Protein AF-A0AAW2JXL6-F1 (afdb_monomer)

Foldseek 3Di:
DPCVVVVDDPVCVQLVVQLVVQLCCVDPALFDFLPPPDSDCVCSVVSSVVSVVDDDDSPLQLVLQVLVLVVQLVPDPCNVPDSGDHNCLVVVLQCCVFLVQFAFDPDDDDDDSSVRQDDPPRGDDDDPVRVCCSVQVVVRGPDCPLPPDDPDDDDLDPPVPDDPSSVVVVVQQDWDWRWHDDDPDIGTHTDHVVVVCVSNPNDDDDNPDDDDDDDDDD

Sequence (218 aa):
MPYLKLCIERSLKEEVYLAAYLACWLCLFVLPGNDVNSIRPSTFKMASLMANGRRVNLAIPVLASIYEGLNTIATSPKPAGTSHSFPIHFVYAWLACYFKTHYSVWQELRGPKMTRFSGEGGAKYYEPREARKRIHKAEFVSWACNMLVKAKPFKFVDDGRAEELDHSYFVAIRSSYLTLRRGGRFIVEPYSPHRFGRQFGYYQDVPGTLNMTHVWLL

Mean predicted aligned error: 9.91 Å

InterPro domains:
  IPR019557 Aminotransferase-like, plant mobile domain [PF10536] (8-210)

Structure (mmCIF, N/CA/C/O backbone):
data_AF-A0AAW2JXL6-F1
#
_entry.id   AF-A0AAW2JXL6-F1
#
loop_
_atom_site.group_PDB
_atom_site.id
_atom_site.type_symbol
_atom_site.label_atom_id
_atom_site.label_alt_id
_atom_site.label_comp_id
_atom_site.label_asym_id
_atom_site.label_entity_id
_atom_site.label_seq_id
_atom_site.pdbx_PDB_ins_code
_atom_site.Cartn_x
_atom_site.Cartn_y
_atom_site.Cartn_z
_atom_site.occupancy
_atom_site.B_iso_or_equiv
_atom_site.auth_seq_id
_atom_site.auth_comp_id
_atom_site.auth_asym_id
_atom_site.auth_atom_id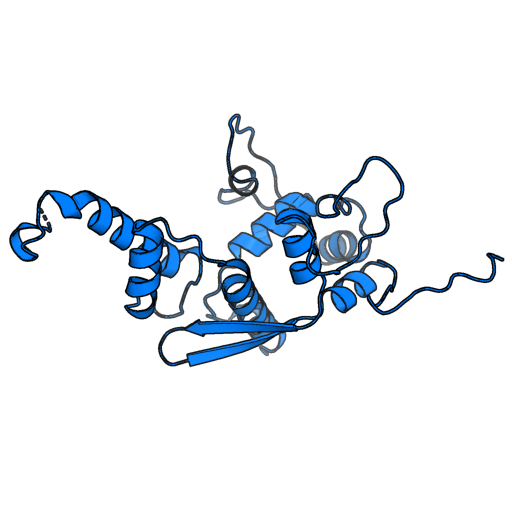
_atom_site.pdbx_PDB_model_num
ATOM 1 N N . MET A 1 1 ? -23.022 22.101 11.797 1.00 48.72 1 MET A N 1
ATOM 2 C CA . MET A 1 1 ? -22.417 21.119 12.726 1.00 48.72 1 MET A CA 1
ATOM 3 C C . MET A 1 1 ? -22.991 19.745 12.455 1.00 48.72 1 MET A C 1
ATOM 5 O O . MET A 1 1 ? -24.204 19.642 12.312 1.00 48.72 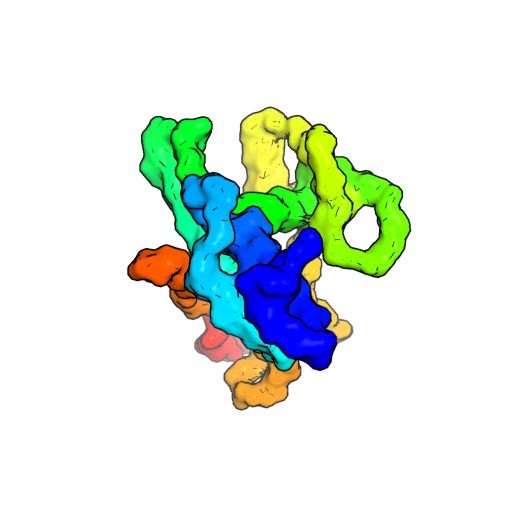1 MET A O 1
ATOM 9 N N . PRO A 1 2 ? -22.170 18.697 12.396 1.00 57.06 2 PRO A N 1
ATOM 10 C CA . PRO A 1 2 ? -22.925 16.839 11.793 1.00 57.06 2 PRO A CA 1
ATOM 11 C C . PRO A 1 2 ? -24.028 16.189 12.652 1.00 57.06 2 PRO A C 1
ATOM 13 O O . PRO A 1 2 ? -24.916 15.519 12.139 1.00 57.06 2 PRO A O 1
ATOM 16 N N . TYR A 1 3 ? -24.004 16.400 13.960 1.00 50.25 3 TYR A N 1
ATOM 17 C CA . TYR A 1 3 ? -24.507 15.428 14.949 1.00 50.25 3 TYR A CA 1
ATOM 18 C C . TYR A 1 3 ? -25.976 15.696 15.289 1.00 50.25 3 TYR A C 1
ATOM 20 O O . TYR A 1 3 ? -26.713 14.768 15.590 1.00 50.25 3 TYR A O 1
ATOM 28 N N . LEU A 1 4 ? -26.435 16.937 15.077 1.00 56.22 4 LEU A N 1
ATOM 29 C CA . LEU A 1 4 ? -27.855 17.309 15.051 1.00 56.22 4 LEU A CA 1
ATOM 30 C C . LEU A 1 4 ? -28.644 16.626 13.917 1.00 56.22 4 LEU A C 1
ATOM 32 O O . LEU A 1 4 ? -29.860 16.538 14.013 1.00 56.22 4 LEU A O 1
ATOM 36 N N . LYS A 1 5 ? -27.977 16.136 12.858 1.00 67.25 5 LYS A N 1
ATOM 37 C CA . LYS A 1 5 ? -28.604 15.331 11.790 1.00 67.25 5 LYS A CA 1
ATOM 38 C C . LYS A 1 5 ? -28.411 13.817 11.958 1.00 67.25 5 LYS A C 1
ATOM 40 O O . LYS A 1 5 ? -28.960 13.060 11.168 1.00 67.25 5 LYS A O 1
ATOM 45 N N . LEU A 1 6 ? -27.615 13.382 12.937 1.00 70.19 6 LEU A N 1
ATOM 46 C CA . LEU A 1 6 ? -27.235 11.975 13.136 1.00 70.19 6 LEU A CA 1
ATOM 47 C C . LEU A 1 6 ? -27.596 11.432 14.530 1.00 70.19 6 LEU A C 1
ATOM 49 O O . LEU A 1 6 ? -27.394 10.250 14.778 1.00 70.19 6 LEU A O 1
ATOM 53 N N . CYS A 1 7 ? -28.095 12.281 15.436 1.00 78.94 7 CYS A N 1
ATOM 54 C CA . CYS A 1 7 ? -28.516 11.944 16.802 1.00 78.94 7 CYS A CA 1
ATOM 55 C C . CYS A 1 7 ? -27.481 11.144 17.625 1.00 78.94 7 CYS A C 1
ATOM 57 O O . CYS A 1 7 ? -27.844 10.353 18.490 1.00 78.94 7 CYS A O 1
ATOM 59 N N . ILE A 1 8 ? -26.187 11.360 17.361 1.00 79.44 8 ILE A N 1
ATOM 60 C CA . ILE A 1 8 ? -25.082 10.641 18.011 1.00 79.44 8 ILE A CA 1
ATOM 61 C C . ILE A 1 8 ? -25.006 11.025 19.495 1.00 79.44 8 ILE A C 1
ATOM 63 O O . ILE A 1 8 ? -24.927 12.210 19.833 1.00 79.44 8 ILE A O 1
ATOM 67 N N . GLU A 1 9 ? -24.981 10.019 20.370 1.00 85.00 9 GLU A N 1
ATOM 68 C CA . GLU A 1 9 ? -24.809 10.199 21.811 1.00 85.00 9 GLU A CA 1
ATOM 69 C C . GLU A 1 9 ? -23.464 10.876 22.136 1.00 85.00 9 GLU A C 1
ATOM 71 O O . GLU A 1 9 ? -22.450 10.645 21.474 1.00 85.00 9 GLU A O 1
ATOM 76 N N . ARG A 1 10 ? -23.430 11.730 23.170 1.00 81.50 10 ARG A N 1
ATOM 77 C CA . ARG A 1 10 ? -22.225 12.511 23.514 1.00 81.50 10 ARG A CA 1
ATOM 78 C C . ARG A 1 10 ? -21.015 11.632 23.854 1.00 81.50 10 ARG A C 1
ATOM 80 O O . ARG A 1 10 ? -19.901 12.036 23.540 1.00 81.50 10 ARG A O 1
ATOM 87 N N . SER A 1 11 ? -21.248 10.466 24.452 1.00 86.19 11 SER A N 1
ATOM 88 C CA . SER A 1 11 ? -20.251 9.440 24.796 1.00 86.19 11 SER A CA 1
ATOM 89 C C . SER A 1 11 ? -19.538 8.873 23.559 1.00 86.19 11 SER A C 1
ATOM 91 O O . SER A 1 11 ? -18.313 8.848 23.501 1.00 86.19 11 SER A O 1
ATOM 93 N N . LEU A 1 12 ? -20.300 8.497 22.529 1.00 86.62 12 LEU A N 1
ATOM 94 C CA . LEU A 1 12 ? -19.807 7.874 21.294 1.00 86.62 12 LEU A CA 1
ATOM 95 C C . LEU A 1 12 ? -19.179 8.872 20.310 1.00 86.62 12 LEU A C 1
ATOM 97 O O . LEU A 1 12 ? -18.631 8.476 19.281 1.00 86.62 12 LEU A O 1
ATOM 101 N N . LYS A 1 13 ? -19.269 10.177 20.593 1.00 87.12 13 LYS A N 1
ATOM 102 C CA . LYS A 1 13 ? -18.860 11.246 19.676 1.00 87.12 13 LYS A CA 1
ATOM 103 C C . LYS A 1 13 ? -17.418 11.073 19.190 1.00 87.12 13 LYS A C 1
ATOM 105 O O . LYS A 1 13 ? -17.185 11.141 17.985 1.00 87.12 13 LYS A O 1
ATOM 110 N N . GLU A 1 14 ? -16.466 10.852 20.095 1.00 89.94 14 GLU A N 1
ATOM 111 C CA . GLU A 1 14 ? -15.039 10.741 19.750 1.00 89.94 14 GLU A CA 1
ATOM 112 C C . GLU A 1 14 ? -14.733 9.479 18.934 1.00 89.94 14 GLU A C 1
ATOM 114 O O . GLU A 1 14 ? -14.045 9.567 17.916 1.00 89.94 14 GLU A O 1
ATOM 119 N N . GLU A 1 15 ? -15.322 8.336 19.301 1.00 92.50 15 GLU A N 1
ATOM 120 C CA . GLU A 1 15 ? -15.202 7.088 18.540 1.00 92.50 15 GLU A CA 1
ATOM 121 C C . GLU A 1 15 ? -15.744 7.253 17.113 1.00 92.50 15 GLU A C 1
ATOM 123 O O . GLU A 1 15 ? -15.093 6.842 16.154 1.00 92.50 15 GLU A O 1
ATOM 128 N N . VAL A 1 16 ? -16.894 7.916 16.942 1.00 92.81 16 VAL A N 1
ATOM 129 C CA . VAL A 1 16 ? -17.486 8.165 15.618 1.00 92.81 16 VAL A CA 1
ATOM 130 C C . VAL A 1 16 ? -16.624 9.117 14.779 1.00 92.81 16 VAL A C 1
ATOM 132 O O . VAL A 1 16 ? -16.469 8.886 13.578 1.00 92.81 16 VAL A O 1
ATOM 135 N N . TYR A 1 17 ? -16.003 10.143 15.376 1.00 92.06 17 TYR A N 1
ATOM 136 C CA . TYR A 1 17 ? -15.022 10.980 14.668 1.00 92.06 17 TYR A CA 1
ATOM 137 C C . TYR A 1 17 ? -13.778 10.181 14.253 1.00 92.06 17 TYR A C 1
ATOM 139 O O . TYR A 1 17 ? -13.329 10.311 13.111 1.00 92.06 17 TYR A O 1
ATOM 147 N N . LEU A 1 18 ? -13.249 9.328 15.135 1.00 95.69 18 LEU A N 1
ATOM 148 C CA . LEU A 1 18 ? -12.098 8.474 14.843 1.00 95.69 18 LEU A CA 1
ATOM 149 C C . LEU A 1 18 ? -12.426 7.441 13.753 1.00 95.69 18 LEU A C 1
ATOM 151 O O . LEU A 1 18 ? -11.653 7.279 12.812 1.00 95.69 18 LEU A O 1
ATOM 155 N N . ALA A 1 19 ? -13.595 6.803 13.811 1.00 96.62 19 ALA A N 1
ATOM 156 C CA . ALA A 1 19 ? -14.073 5.876 12.789 1.00 96.62 19 ALA A CA 1
ATOM 157 C C . ALA A 1 19 ? -14.301 6.574 11.436 1.00 96.62 19 ALA A C 1
ATOM 159 O O . ALA A 1 19 ? -13.945 6.020 10.397 1.00 96.62 19 ALA A O 1
ATOM 160 N N . ALA A 1 20 ? -14.827 7.803 11.418 1.00 94.94 20 ALA A N 1
ATOM 161 C CA . ALA A 1 20 ? -14.963 8.589 10.190 1.00 94.94 20 ALA A CA 1
ATOM 162 C C . ALA A 1 20 ? -13.592 8.962 9.594 1.00 94.94 20 ALA A C 1
ATOM 164 O O . ALA A 1 20 ? -13.363 8.769 8.398 1.00 94.94 20 ALA A O 1
ATOM 165 N N . TYR A 1 21 ? -12.649 9.423 10.425 1.00 95.69 21 TYR A N 1
ATOM 166 C CA . TYR A 1 21 ? -11.274 9.709 10.007 1.00 95.69 21 TYR A CA 1
ATOM 167 C C . TYR A 1 21 ? -10.577 8.460 9.445 1.00 95.69 21 TYR A C 1
ATOM 169 O O . TYR A 1 21 ? -10.010 8.502 8.351 1.00 95.69 21 TYR A O 1
ATOM 177 N N . LEU A 1 22 ? -10.674 7.327 10.145 1.00 96.75 22 LEU A N 1
ATOM 178 C CA . LEU A 1 22 ? -10.095 6.053 9.720 1.00 96.75 22 LEU A CA 1
ATOM 179 C C . LEU A 1 22 ? -10.758 5.511 8.448 1.00 96.75 22 LEU A C 1
ATOM 181 O O . LEU A 1 22 ? -10.064 4.948 7.606 1.00 96.75 22 LEU A O 1
ATOM 185 N N . ALA A 1 23 ? -12.062 5.721 8.244 1.00 95.62 23 ALA A N 1
ATOM 186 C CA . ALA A 1 23 ? -12.735 5.370 6.995 1.00 95.62 23 ALA A CA 1
ATOM 187 C C . ALA A 1 23 ? -12.198 6.189 5.811 1.00 95.62 23 ALA A C 1
ATOM 189 O O . ALA A 1 23 ? -11.945 5.620 4.745 1.00 95.62 23 ALA A O 1
ATOM 190 N N . CYS A 1 24 ? -11.958 7.491 5.998 1.00 94.19 24 CYS A N 1
ATOM 191 C CA . CYS A 1 24 ? -11.317 8.344 4.995 1.00 94.19 24 CYS A CA 1
ATOM 192 C C . CYS A 1 24 ? -9.863 7.924 4.729 1.00 94.19 24 CYS A C 1
ATOM 194 O O . CYS A 1 24 ? -9.483 7.739 3.574 1.00 94.19 24 CYS A O 1
ATOM 196 N N . TRP A 1 25 ? -9.068 7.694 5.776 1.00 94.81 25 TRP A N 1
ATOM 197 C CA . TRP A 1 25 ? -7.678 7.238 5.665 1.00 94.81 25 TRP A CA 1
ATOM 198 C C . TRP A 1 25 ? -7.566 5.879 4.953 1.00 94.81 25 TRP A C 1
ATOM 200 O O . TRP A 1 25 ? -6.772 5.730 4.023 1.00 94.81 25 TRP A O 1
ATOM 210 N N . LEU A 1 26 ? -8.423 4.909 5.292 1.00 94.81 26 LEU A N 1
ATOM 211 C CA . LEU A 1 26 ? -8.502 3.624 4.589 1.00 94.81 26 LEU A CA 1
ATOM 212 C C . LEU A 1 26 ? -8.940 3.784 3.123 1.00 94.81 26 LEU A C 1
ATOM 214 O O . LEU A 1 26 ? -8.433 3.064 2.263 1.00 94.81 26 LEU A O 1
ATOM 218 N N . CYS A 1 27 ? -9.864 4.705 2.819 1.00 92.31 27 CYS A N 1
ATOM 219 C CA . CYS A 1 27 ? -10.372 4.905 1.457 1.00 92.31 27 CYS A CA 1
ATOM 220 C C . CYS A 1 27 ? -9.417 5.644 0.522 1.00 92.31 27 CYS A C 1
ATOM 222 O O . CYS A 1 27 ? -9.426 5.331 -0.668 1.00 92.31 27 CYS A O 1
ATOM 224 N N . LEU A 1 28 ? -8.670 6.624 1.038 1.00 90.50 28 LEU A N 1
ATOM 225 C CA . LEU A 1 28 ? -7.891 7.587 0.250 1.00 90.50 28 LEU A CA 1
ATOM 226 C C . LEU A 1 28 ? -6.379 7.336 0.319 1.00 90.50 28 LEU A C 1
ATOM 228 O O . LEU A 1 28 ? -5.677 7.603 -0.651 1.00 90.50 28 LEU A O 1
ATOM 232 N N . PHE A 1 29 ? -5.876 6.824 1.448 1.00 91.06 29 PHE A N 1
ATOM 233 C CA . PHE A 1 29 ? -4.446 6.604 1.674 1.00 91.06 29 PHE A CA 1
ATOM 234 C C . PHE A 1 29 ? -4.090 5.114 1.624 1.00 91.06 29 PHE A C 1
ATOM 236 O O . PHE A 1 29 ? -3.328 4.697 0.764 1.00 91.06 29 PHE A O 1
ATOM 243 N N . VAL A 1 30 ? -4.663 4.281 2.496 1.00 94.06 30 VAL A N 1
ATOM 244 C CA . VAL A 1 30 ? -4.203 2.884 2.640 1.00 94.06 30 VAL A CA 1
ATOM 245 C C . VAL A 1 30 ? -4.592 2.013 1.447 1.00 94.06 30 VAL A C 1
ATOM 247 O O . VAL A 1 30 ? -3.760 1.286 0.915 1.00 94.06 30 VAL A O 1
ATOM 250 N N . LEU A 1 31 ? -5.862 2.065 1.039 1.00 93.31 31 LEU A N 1
ATOM 251 C CA . LEU A 1 31 ? -6.420 1.251 -0.040 1.00 93.31 31 LEU A CA 1
ATOM 252 C C . LEU A 1 31 ? -7.178 2.166 -1.011 1.00 93.31 31 LEU A C 1
ATOM 254 O O . LEU A 1 31 ? -8.410 2.147 -1.020 1.00 93.31 31 LEU A O 1
ATOM 258 N N . PRO A 1 32 ? -6.494 3.014 -1.794 1.00 91.31 32 PRO A N 1
ATOM 259 C CA . PRO A 1 32 ? -7.157 3.902 -2.737 1.00 91.31 32 PRO A CA 1
ATOM 260 C C . PRO A 1 32 ? -7.942 3.111 -3.800 1.00 91.31 32 PRO A C 1
ATOM 262 O O . PRO A 1 32 ? -7.714 1.923 -4.050 1.00 91.31 32 PRO A O 1
ATOM 265 N N . GLY A 1 33 ? -8.956 3.757 -4.369 1.00 86.38 33 GLY A N 1
ATOM 266 C CA . GLY A 1 33 ? -9.845 3.190 -5.384 1.00 86.38 33 GLY A CA 1
ATOM 267 C C . GLY A 1 33 ? -9.974 4.127 -6.577 1.00 86.38 33 GLY A C 1
ATOM 268 O O . GLY A 1 33 ? -9.595 5.295 -6.489 1.00 86.38 33 GLY A O 1
ATOM 269 N N . ASN A 1 34 ? -10.486 3.608 -7.692 1.00 82.38 34 ASN A N 1
ATOM 270 C CA . ASN A 1 34 ? -10.694 4.402 -8.907 1.00 82.38 34 ASN A CA 1
ATOM 271 C C . ASN A 1 34 ? -11.861 5.401 -8.743 1.00 82.38 34 ASN A C 1
ATOM 273 O O . ASN A 1 34 ? -11.935 6.382 -9.475 1.00 82.38 34 ASN A O 1
ATOM 277 N N . ASP A 1 35 ? -12.736 5.177 -7.756 1.00 80.50 35 ASP A N 1
ATOM 278 C CA . ASP A 1 35 ? -13.861 6.044 -7.395 1.00 80.50 35 ASP A CA 1
ATOM 279 C C . ASP A 1 35 ? -13.364 7.318 -6.679 1.00 80.50 35 ASP A C 1
ATOM 281 O O . ASP A 1 35 ? -13.377 7.421 -5.446 1.00 80.50 35 ASP A O 1
ATOM 285 N N . VAL A 1 36 ? -12.870 8.285 -7.456 1.00 68.56 36 VAL A N 1
ATOM 286 C CA . VAL A 1 36 ? -12.337 9.560 -6.947 1.00 68.56 36 VAL A CA 1
ATOM 287 C C . VAL A 1 36 ? -13.380 10.270 -6.069 1.00 68.56 36 VAL A C 1
ATOM 289 O O . VAL A 1 36 ? -14.562 10.322 -6.400 1.00 68.56 36 VAL A O 1
ATOM 292 N N . ASN A 1 37 ? -12.934 10.818 -4.934 1.00 71.12 37 ASN A N 1
ATOM 293 C CA . ASN A 1 37 ? -13.751 11.508 -3.923 1.00 71.12 37 ASN A CA 1
ATOM 294 C C . ASN A 1 37 ? -14.844 10.660 -3.226 1.00 71.12 37 ASN A C 1
ATOM 296 O O . ASN A 1 37 ? -15.622 11.209 -2.445 1.00 71.12 37 ASN A O 1
ATOM 300 N N . SER A 1 38 ? -14.889 9.336 -3.426 1.00 82.94 38 SER A N 1
ATOM 301 C CA . SER A 1 38 ? -15.865 8.448 -2.775 1.00 82.94 38 SER A CA 1
ATOM 302 C C . SER A 1 38 ? -15.299 7.733 -1.540 1.00 82.94 38 SER A C 1
ATOM 304 O O . SER A 1 38 ? -14.308 6.999 -1.616 1.00 82.94 38 SER A O 1
ATOM 306 N N . ILE A 1 39 ? -15.960 7.888 -0.385 1.00 88.88 39 ILE A N 1
ATOM 307 C CA . ILE A 1 39 ? -15.655 7.107 0.824 1.00 88.88 39 ILE A CA 1
ATOM 308 C C . ILE A 1 39 ? -16.487 5.821 0.797 1.00 88.88 39 ILE A C 1
ATOM 310 O O . ILE A 1 39 ? -17.682 5.814 1.085 1.00 88.88 39 ILE A O 1
ATOM 314 N N . ARG A 1 40 ? -15.841 4.717 0.422 1.00 90.25 40 ARG A N 1
ATOM 315 C CA . ARG A 1 40 ? -16.484 3.424 0.158 1.00 90.25 40 ARG A CA 1
ATOM 316 C C . ARG A 1 40 ? -16.990 2.780 1.463 1.00 90.25 40 ARG A C 1
ATOM 318 O O . ARG A 1 40 ? -16.156 2.441 2.307 1.00 90.25 40 ARG A O 1
ATOM 325 N N . PRO A 1 41 ? -18.298 2.475 1.613 1.00 90.62 41 PRO A N 1
ATOM 326 C CA . PRO A 1 41 ? -18.854 1.906 2.849 1.00 90.62 41 PRO A CA 1
ATOM 327 C C . PRO A 1 41 ? -18.203 0.598 3.326 1.00 90.62 41 PRO A C 1
ATOM 329 O O . PRO A 1 41 ? -18.249 0.273 4.510 1.00 90.62 41 PRO A O 1
ATOM 332 N N . SER A 1 42 ? -17.528 -0.139 2.434 1.00 89.12 42 SER A N 1
ATOM 333 C CA . SER A 1 42 ? -16.764 -1.342 2.785 1.00 89.12 42 SER A CA 1
ATOM 334 C C . SER A 1 42 ? -15.629 -1.103 3.792 1.00 89.12 42 SER A C 1
ATOM 336 O O . SER A 1 42 ? -15.172 -2.065 4.403 1.00 89.12 42 SER A O 1
ATOM 338 N N . THR A 1 43 ? -15.148 0.134 3.978 1.00 92.62 43 THR A N 1
ATOM 339 C CA . THR A 1 43 ? -14.139 0.437 5.012 1.00 92.62 43 THR A CA 1
ATOM 340 C C . THR A 1 43 ? -14.751 0.723 6.382 1.00 92.62 43 THR A C 1
ATOM 342 O O . THR A 1 43 ? -14.057 0.541 7.380 1.00 92.62 43 THR A O 1
ATOM 345 N N . PHE A 1 44 ? -16.037 1.094 6.470 1.00 93.62 44 PHE A N 1
ATOM 346 C CA . PHE A 1 44 ? -16.672 1.548 7.716 1.00 93.62 44 PHE A CA 1
ATOM 347 C C . PHE A 1 44 ? -16.572 0.518 8.844 1.00 93.62 44 PHE A C 1
ATOM 349 O O . PHE A 1 44 ? -16.246 0.877 9.974 1.00 93.62 44 PHE A O 1
ATOM 356 N N . LYS A 1 45 ? -16.782 -0.775 8.551 1.00 94.00 45 LYS A N 1
ATOM 357 C CA . LYS A 1 45 ? -16.677 -1.816 9.584 1.00 94.00 45 LYS A CA 1
ATOM 358 C C . LYS A 1 45 ? -15.248 -1.962 10.107 1.00 94.00 45 LYS A C 1
ATOM 360 O O . LYS A 1 45 ? -15.069 -2.088 11.313 1.00 94.00 45 LYS A O 1
ATOM 365 N N . MET A 1 46 ? -14.240 -1.896 9.236 1.00 95.00 46 MET A N 1
ATOM 366 C CA . MET A 1 46 ? -12.834 -1.949 9.654 1.00 95.00 46 MET A CA 1
ATOM 367 C C . MET A 1 46 ? -12.438 -0.694 10.436 1.00 95.00 46 MET A C 1
ATOM 369 O O . MET A 1 46 ? -11.816 -0.810 11.486 1.00 95.00 46 MET A O 1
ATOM 373 N N . ALA A 1 47 ? -12.866 0.485 9.982 1.00 96.62 47 ALA A N 1
ATOM 374 C CA . ALA A 1 47 ? -12.614 1.755 10.653 1.00 96.62 47 ALA A CA 1
ATOM 375 C C . ALA A 1 47 ? -13.241 1.820 12.058 1.00 96.62 47 ALA A C 1
ATOM 377 O O . ALA A 1 47 ? -12.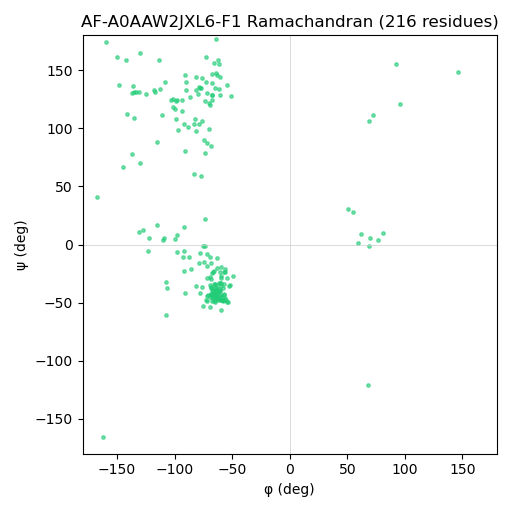579 2.248 12.996 1.00 96.62 47 ALA A O 1
ATOM 378 N N . SER A 1 48 ? -14.474 1.326 12.226 1.00 95.94 48 SER A N 1
ATOM 379 C CA . SER A 1 48 ? -15.131 1.184 13.536 1.00 95.94 48 SER A CA 1
ATOM 380 C C . SER A 1 48 ? -14.392 0.197 14.448 1.00 95.94 48 SER A C 1
ATOM 382 O O . SER A 1 48 ? -14.133 0.520 15.606 1.00 95.94 48 SER A O 1
ATOM 384 N N . LEU A 1 49 ? -13.973 -0.972 13.943 1.00 96.12 49 LEU A N 1
ATOM 385 C CA . LEU A 1 49 ? -13.183 -1.923 14.739 1.00 96.12 49 LEU A CA 1
ATOM 386 C C . LEU A 1 49 ? -11.837 -1.322 15.181 1.00 96.12 49 LEU A C 1
ATOM 388 O O . LEU A 1 49 ? -11.430 -1.524 16.322 1.00 96.12 49 LEU A O 1
ATOM 392 N N . MET A 1 50 ? -11.174 -0.561 14.308 1.00 96.94 50 MET A N 1
ATOM 393 C CA . MET A 1 50 ? -9.932 0.150 14.625 1.00 96.94 50 MET A CA 1
ATOM 394 C C . MET A 1 50 ? -10.135 1.304 15.618 1.00 96.94 50 MET A C 1
ATOM 396 O O . MET A 1 50 ? -9.292 1.493 16.489 1.00 96.94 50 MET A O 1
ATOM 400 N N . ALA A 1 51 ? -11.244 2.047 15.524 1.00 96.44 51 ALA A N 1
ATOM 401 C CA . ALA A 1 51 ? -11.608 3.077 16.502 1.00 96.44 51 ALA A CA 1
ATOM 402 C C . ALA A 1 51 ? -11.867 2.470 17.894 1.00 96.44 51 ALA A C 1
ATOM 404 O O . ALA A 1 51 ? -11.430 3.024 18.895 1.00 96.44 51 ALA A O 1
ATOM 405 N N . ASN A 1 52 ? -12.438 1.260 17.941 1.00 94.88 52 ASN A N 1
ATOM 406 C CA . ASN A 1 52 ? -12.541 0.404 19.134 1.00 94.88 52 ASN A CA 1
ATOM 407 C C . ASN A 1 52 ? -11.198 -0.260 19.535 1.00 94.88 52 ASN A C 1
ATOM 409 O O . ASN A 1 52 ? -11.178 -1.314 20.173 1.00 94.88 52 ASN A O 1
ATOM 413 N N . GLY A 1 53 ? -10.057 0.291 19.112 1.00 94.44 53 GLY A N 1
ATOM 414 C CA . GLY A 1 53 ? -8.721 -0.176 19.488 1.00 94.44 53 GLY A CA 1
ATOM 415 C C . GLY A 1 53 ? -8.293 -1.537 18.922 1.00 94.44 53 GLY A C 1
ATOM 416 O O . GLY A 1 53 ? -7.211 -2.016 19.273 1.00 94.44 53 GLY A O 1
ATOM 417 N N . ARG A 1 54 ? -9.073 -2.190 18.042 1.00 96.06 54 ARG A N 1
ATOM 418 C CA . ARG A 1 54 ? -8.644 -3.472 17.459 1.00 96.06 54 ARG A CA 1
ATOM 419 C C . ARG A 1 54 ? -7.473 -3.265 16.502 1.00 96.06 54 ARG A C 1
ATOM 421 O O . ARG A 1 54 ? -7.606 -2.615 15.465 1.00 96.06 54 ARG A O 1
ATOM 428 N N . ARG A 1 55 ? -6.345 -3.911 16.810 1.00 91.50 55 ARG A N 1
ATOM 429 C CA . ARG A 1 55 ? -5.221 -4.068 15.878 1.00 91.50 55 ARG A CA 1
ATOM 430 C C . ARG A 1 55 ? -5.688 -4.854 14.648 1.00 91.50 55 ARG A C 1
ATOM 432 O O . ARG A 1 55 ? -6.336 -5.890 14.786 1.00 91.50 55 ARG A O 1
ATOM 439 N N . VAL A 1 56 ? -5.344 -4.379 13.452 1.00 90.94 56 VAL A N 1
ATOM 440 C CA . VAL A 1 56 ? -5.649 -5.045 12.175 1.00 90.94 56 VAL A CA 1
ATOM 441 C C . VAL A 1 56 ? -4.421 -5.012 11.266 1.00 90.94 56 VAL A C 1
ATOM 443 O O . VAL A 1 56 ? -3.751 -3.986 11.159 1.00 90.94 56 VAL A O 1
ATOM 446 N N . ASN A 1 57 ? -4.107 -6.131 10.608 1.00 89.25 57 ASN A N 1
ATOM 447 C CA . ASN A 1 57 ? -2.963 -6.199 9.700 1.00 89.25 57 ASN A CA 1
ATOM 448 C C . ASN A 1 57 ? -3.346 -5.651 8.315 1.00 89.25 57 ASN A C 1
ATOM 450 O O . ASN A 1 57 ? -4.023 -6.315 7.532 1.00 89.25 57 ASN A O 1
ATOM 454 N N . LEU A 1 58 ? -2.897 -4.430 8.019 1.00 93.62 58 LEU A N 1
ATOM 455 C CA . LEU A 1 58 ? -3.116 -3.771 6.728 1.00 93.62 58 LEU A CA 1
ATOM 456 C C . LEU A 1 58 ? -2.035 -4.106 5.687 1.00 93.62 58 LEU A C 1
ATOM 458 O O . LEU A 1 58 ? -2.234 -3.815 4.511 1.00 93.62 58 LEU A O 1
ATOM 462 N N . ALA A 1 59 ? -0.922 -4.746 6.066 1.00 91.62 59 ALA A N 1
ATOM 463 C CA . ALA A 1 59 ? 0.186 -5.017 5.148 1.00 91.62 59 ALA A CA 1
ATOM 464 C C . ALA A 1 59 ? -0.226 -5.960 4.005 1.00 91.62 59 ALA A C 1
ATOM 466 O O . ALA A 1 59 ? 0.088 -5.687 2.851 1.00 91.62 59 ALA A O 1
ATOM 467 N N . ILE A 1 60 ? -0.987 -7.019 4.305 1.00 93.19 60 ILE A N 1
ATOM 468 C CA . ILE A 1 60 ? -1.483 -7.980 3.304 1.00 93.19 60 ILE A CA 1
ATOM 469 C C . ILE A 1 60 ? -2.367 -7.294 2.237 1.00 93.19 60 ILE A C 1
ATOM 471 O O . ILE A 1 60 ? -2.023 -7.379 1.056 1.00 93.19 60 ILE A O 1
ATOM 475 N N . PRO A 1 61 ? -3.459 -6.577 2.587 1.00 95.25 61 PRO A N 1
ATOM 476 C CA . PRO A 1 61 ? -4.290 -5.909 1.584 1.00 95.25 61 PRO A CA 1
ATOM 477 C C . PRO A 1 61 ? -3.593 -4.726 0.888 1.00 95.25 61 PRO A C 1
ATOM 479 O O . PRO A 1 61 ? -3.874 -4.475 -0.284 1.00 95.25 61 PRO A O 1
ATOM 482 N N . VAL A 1 62 ? -2.667 -4.019 1.554 1.00 96.00 62 VAL A N 1
ATOM 483 C CA . VAL A 1 62 ? -1.845 -2.970 0.914 1.00 96.00 62 VAL A CA 1
ATOM 484 C C . VAL A 1 62 ? -0.926 -3.575 -0.144 1.00 96.00 62 VAL A C 1
ATOM 486 O O . VAL A 1 62 ? -0.912 -3.100 -1.277 1.00 96.00 62 VAL A O 1
ATOM 489 N N . LEU A 1 63 ? -0.197 -4.645 0.188 1.00 94.94 63 LEU A N 1
ATOM 490 C CA . LEU A 1 63 ? 0.683 -5.332 -0.756 1.00 94.94 63 LEU A CA 1
ATOM 491 C C . LEU A 1 63 ? -0.108 -5.945 -1.919 1.00 94.94 63 LEU A C 1
ATOM 493 O O . LEU A 1 63 ? 0.335 -5.814 -3.055 1.00 94.94 63 LEU A O 1
ATOM 497 N N . ALA A 1 64 ? -1.298 -6.511 -1.674 1.00 96.25 64 ALA A N 1
ATOM 498 C CA . ALA A 1 64 ? -2.202 -6.950 -2.743 1.00 96.25 64 ALA A CA 1
ATOM 499 C C . ALA A 1 64 ? -2.551 -5.795 -3.702 1.00 96.25 64 ALA A C 1
ATOM 501 O O . ALA A 1 64 ? -2.415 -5.941 -4.912 1.00 96.25 64 ALA A O 1
ATOM 502 N N . SER A 1 65 ? -2.928 -4.620 -3.178 1.00 95.62 65 SER A N 1
ATOM 503 C CA . SER A 1 65 ? -3.222 -3.448 -4.018 1.00 95.62 65 SER A CA 1
ATOM 504 C C . SER A 1 65 ? -1.996 -2.936 -4.783 1.00 95.62 65 SER A C 1
ATOM 506 O O . SER A 1 65 ? -2.146 -2.442 -5.897 1.00 95.62 65 SER A O 1
ATOM 508 N N . ILE A 1 66 ? -0.796 -3.025 -4.198 1.00 95.62 66 ILE A N 1
ATOM 509 C CA . ILE A 1 66 ? 0.457 -2.628 -4.856 1.00 95.62 66 ILE A CA 1
ATOM 510 C C . ILE A 1 66 ? 0.804 -3.597 -5.987 1.00 95.62 66 ILE A C 1
ATOM 512 O O . ILE A 1 66 ? 1.146 -3.144 -7.075 1.00 95.62 66 ILE A O 1
ATOM 516 N N . TYR A 1 67 ? 0.691 -4.906 -5.752 1.00 94.62 67 TYR A N 1
ATOM 517 C CA . TYR A 1 67 ? 0.947 -5.930 -6.767 1.00 94.62 67 TYR A CA 1
ATOM 518 C C . TYR A 1 67 ? -0.048 -5.786 -7.926 1.00 94.62 67 TYR A C 1
ATOM 520 O O . TYR A 1 67 ? 0.382 -5.674 -9.070 1.00 94.62 67 TYR A O 1
ATOM 528 N N . GLU A 1 68 ? -1.344 -5.635 -7.634 1.00 94.56 68 GLU A N 1
ATOM 529 C CA . GLU A 1 68 ? -2.388 -5.381 -8.635 1.00 94.56 68 GLU A CA 1
ATOM 530 C C . GLU A 1 68 ? -2.087 -4.135 -9.493 1.00 94.56 68 GLU A C 1
ATOM 532 O O . GLU A 1 68 ? -2.155 -4.180 -10.726 1.00 94.56 68 GLU A O 1
ATOM 537 N N . GLY A 1 69 ? -1.727 -3.016 -8.855 1.00 93.25 69 GLY A N 1
ATOM 538 C CA . GLY A 1 69 ? -1.421 -1.760 -9.543 1.00 93.25 69 GLY A CA 1
ATOM 539 C C . GLY A 1 69 ? -0.166 -1.844 -10.416 1.00 93.25 69 GLY A C 1
ATOM 540 O O . GLY A 1 69 ? -0.188 -1.428 -11.575 1.00 93.25 69 GLY A O 1
ATOM 541 N N . LEU A 1 70 ? 0.913 -2.441 -9.899 1.00 92.38 70 LEU A N 1
ATOM 542 C CA . LEU A 1 70 ? 2.156 -2.645 -10.649 1.00 92.38 70 LEU A CA 1
ATOM 543 C C . LEU A 1 70 ? 1.976 -3.643 -11.801 1.00 92.38 70 LEU A C 1
ATOM 545 O O . LEU A 1 70 ? 2.480 -3.389 -12.894 1.00 92.38 70 LEU A O 1
ATOM 549 N N . ASN A 1 71 ? 1.208 -4.719 -11.606 1.00 92.06 71 ASN A N 1
ATOM 550 C CA . ASN A 1 71 ? 0.849 -5.664 -12.665 1.00 92.06 71 ASN A CA 1
ATOM 551 C C . ASN A 1 71 ? 0.000 -4.984 -13.751 1.00 92.06 71 ASN A C 1
ATOM 553 O O . ASN A 1 71 ? 0.258 -5.180 -14.940 1.00 92.06 71 ASN A O 1
ATOM 557 N N . THR A 1 72 ? -0.952 -4.125 -13.367 1.00 92.00 72 THR A N 1
ATOM 558 C CA . THR A 1 72 ? -1.763 -3.331 -14.312 1.00 92.00 72 THR A CA 1
ATOM 559 C C . THR A 1 72 ? -0.895 -2.395 -15.163 1.00 92.00 72 THR A C 1
ATOM 561 O O . THR A 1 72 ? -1.125 -2.270 -16.364 1.00 92.00 72 THR A O 1
ATOM 564 N N . ILE A 1 73 ? 0.132 -1.766 -14.578 1.00 91.69 73 ILE A N 1
ATOM 565 C CA . ILE A 1 73 ? 1.104 -0.945 -15.322 1.00 91.69 73 ILE A CA 1
ATOM 566 C C . ILE A 1 73 ? 1.961 -1.821 -16.248 1.00 91.69 73 ILE A C 1
ATOM 568 O O . ILE A 1 73 ? 2.111 -1.504 -17.426 1.00 91.69 73 ILE A O 1
ATOM 572 N N . ALA A 1 74 ? 2.513 -2.924 -15.733 1.00 89.81 74 ALA A N 1
ATOM 573 C CA . ALA A 1 74 ? 3.471 -3.772 -16.445 1.00 89.81 74 ALA A CA 1
ATOM 574 C C . ALA A 1 74 ? 2.862 -4.560 -17.618 1.00 89.81 74 ALA A C 1
ATOM 576 O O . ALA A 1 74 ? 3.567 -4.861 -18.579 1.00 89.81 74 ALA A O 1
ATOM 577 N N . THR A 1 75 ? 1.568 -4.885 -17.553 1.00 90.88 75 THR A N 1
ATOM 578 C CA . THR A 1 75 ? 0.828 -5.572 -18.631 1.00 90.88 75 THR A CA 1
ATOM 579 C C . THR A 1 75 ? 0.138 -4.613 -19.608 1.00 90.88 75 THR A C 1
ATOM 581 O O . THR A 1 75 ? -0.414 -5.056 -20.615 1.00 90.88 75 THR A O 1
ATOM 584 N N . SER A 1 76 ? 0.171 -3.301 -19.353 1.00 91.00 76 SER A N 1
ATOM 585 C CA . SER A 1 76 ? -0.470 -2.311 -20.219 1.00 91.00 76 SER A CA 1
ATOM 586 C C . SER A 1 76 ? 0.341 -2.045 -21.495 1.00 91.00 76 SER A C 1
ATOM 588 O O . SER A 1 76 ? 1.534 -1.752 -21.407 1.00 91.00 76 SER A O 1
ATOM 590 N N . PRO A 1 77 ? -0.294 -1.999 -22.685 1.00 87.44 77 PRO A N 1
ATOM 591 C CA . PRO A 1 77 ? 0.363 -1.544 -23.914 1.00 87.44 77 PRO A CA 1
ATOM 592 C C . PRO A 1 77 ? 0.671 -0.034 -23.905 1.00 87.44 77 PRO A C 1
ATOM 594 O O . PRO A 1 77 ? 1.381 0.455 -24.781 1.00 87.44 77 PRO A O 1
ATOM 597 N N . LYS A 1 78 ? 0.136 0.724 -22.934 1.00 88.00 78 LYS A N 1
ATOM 598 C CA . LYS A 1 78 ? 0.433 2.148 -22.707 1.00 88.00 78 LYS A CA 1
ATOM 599 C C . LYS A 1 78 ? 0.621 2.408 -21.201 1.00 88.00 78 LYS A C 1
ATOM 601 O O . LYS A 1 78 ? -0.293 2.941 -20.566 1.00 88.00 78 LYS A O 1
ATOM 606 N N . PRO A 1 79 ? 1.780 2.059 -20.604 1.00 77.25 79 PRO A N 1
ATOM 607 C CA . PRO A 1 79 ? 1.999 2.161 -19.154 1.00 77.25 79 PRO A CA 1
ATOM 608 C C . PRO A 1 79 ? 1.795 3.573 -18.583 1.00 77.25 79 PRO A C 1
ATOM 610 O O . PRO A 1 79 ? 1.263 3.725 -17.492 1.00 77.25 79 PRO A O 1
ATOM 613 N N . ALA A 1 80 ? 2.136 4.619 -19.343 1.00 75.38 80 ALA A N 1
ATOM 614 C CA . ALA A 1 80 ? 1.932 6.014 -18.936 1.00 75.38 80 ALA A CA 1
ATOM 615 C C . ALA A 1 80 ? 0.454 6.476 -18.941 1.00 75.38 80 ALA A C 1
ATOM 617 O O . ALA A 1 80 ? 0.165 7.584 -18.501 1.00 75.38 80 ALA A O 1
ATOM 618 N N . GLY A 1 81 ? -0.476 5.659 -19.452 1.00 73.19 81 GLY A N 1
ATOM 619 C CA . GLY A 1 81 ? -1.907 5.976 -19.550 1.00 73.19 81 GLY A CA 1
ATOM 620 C C . GLY A 1 81 ? -2.811 5.181 -18.601 1.00 73.19 81 GLY A C 1
ATOM 621 O O . GLY A 1 81 ? -4.032 5.276 -18.712 1.00 73.19 81 GLY A O 1
ATOM 622 N N . THR A 1 82 ? -2.264 4.362 -17.697 1.00 77.06 82 THR A N 1
ATOM 623 C CA . THR A 1 82 ? -3.078 3.507 -16.817 1.00 77.06 82 THR A CA 1
ATOM 624 C C . THR A 1 82 ? -3.660 4.288 -15.639 1.00 77.06 82 THR A C 1
ATOM 626 O O . THR A 1 82 ? -2.975 4.523 -14.644 1.00 77.06 82 THR A O 1
ATOM 629 N N . SER A 1 83 ? -4.951 4.617 -15.702 1.00 78.56 83 SER A N 1
ATOM 630 C CA . SER A 1 83 ? -5.701 5.202 -14.578 1.00 78.56 83 SER A CA 1
ATOM 631 C C . SER A 1 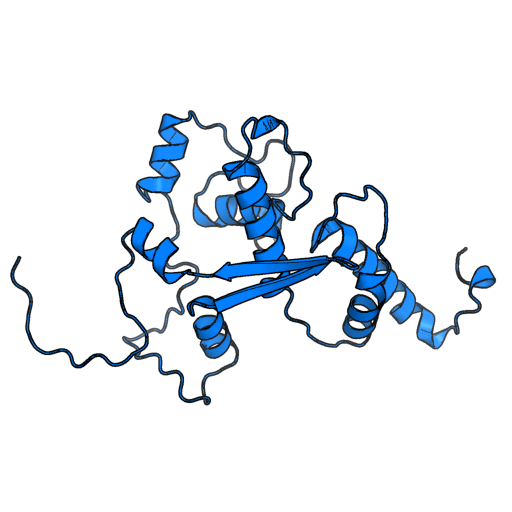83 ? -6.085 4.136 -13.530 1.00 78.56 83 SER A C 1
ATOM 633 O O . SER A 1 83 ? -7.259 3.876 -13.274 1.00 78.56 83 SER A O 1
ATOM 635 N N . HIS A 1 84 ? -5.085 3.454 -12.957 1.00 85.88 84 HIS A N 1
ATOM 636 C CA . HIS A 1 84 ? -5.282 2.515 -11.848 1.00 85.88 84 HIS A CA 1
ATOM 637 C C . HIS A 1 84 ? -4.889 3.169 -10.523 1.00 85.88 84 HIS A C 1
ATOM 639 O O . HIS A 1 84 ? -3.759 3.620 -10.352 1.00 85.88 84 HIS A O 1
ATOM 645 N N . SER A 1 85 ? -5.807 3.163 -9.560 1.00 88.88 85 SER A N 1
ATOM 646 C CA . SER A 1 85 ? -5.604 3.736 -8.232 1.00 88.88 85 SER A CA 1
ATOM 647 C C . SER A 1 85 ? -5.115 2.676 -7.235 1.00 88.88 85 SER A C 1
ATOM 649 O O . SER A 1 85 ? -5.822 1.706 -6.944 1.00 88.88 85 SER A O 1
ATOM 651 N N . PHE A 1 86 ? -3.887 2.844 -6.737 1.00 92.56 86 PHE A N 1
ATOM 652 C CA . PHE A 1 86 ? -3.209 1.968 -5.767 1.00 92.56 86 PHE A CA 1
ATOM 653 C C . PHE A 1 86 ? -2.227 2.786 -4.897 1.00 92.56 86 PHE A C 1
ATOM 655 O O . PHE A 1 86 ? -1.869 3.903 -5.283 1.00 92.56 86 PHE A O 1
ATOM 662 N N . PRO A 1 87 ? -1.781 2.303 -3.717 1.00 93.94 87 PRO A N 1
ATOM 663 C CA . PRO A 1 87 ? -1.055 3.128 -2.746 1.00 93.94 87 PRO A CA 1
ATOM 664 C C . PRO A 1 87 ? 0.451 3.229 -3.070 1.00 93.94 87 PRO A C 1
ATOM 666 O O . PRO A 1 87 ? 1.325 2.843 -2.291 1.00 93.94 87 PRO A O 1
ATOM 669 N N . ILE A 1 88 ? 0.764 3.776 -4.250 1.00 91.00 88 ILE A N 1
ATOM 670 C CA . ILE A 1 88 ? 2.122 3.928 -4.803 1.00 91.00 88 ILE A CA 1
ATOM 671 C C . ILE A 1 88 ? 3.071 4.729 -3.892 1.00 91.00 88 ILE A C 1
ATOM 673 O O . ILE A 1 88 ? 4.282 4.517 -3.924 1.00 91.00 88 ILE A O 1
ATOM 677 N N . HIS A 1 89 ? 2.557 5.593 -3.010 1.00 89.81 89 HIS A N 1
ATOM 678 C CA . HIS A 1 89 ? 3.368 6.336 -2.035 1.00 89.81 89 HIS A CA 1
ATOM 679 C C . HIS A 1 89 ? 4.156 5.426 -1.075 1.00 89.81 89 HIS A C 1
ATOM 681 O O . HIS A 1 89 ? 5.236 5.819 -0.638 1.00 89.81 89 HIS A O 1
ATOM 687 N N . PHE A 1 90 ? 3.697 4.198 -0.788 1.00 91.69 90 PHE A N 1
ATOM 688 C CA . PHE A 1 90 ? 4.508 3.231 -0.037 1.00 91.69 90 PHE A CA 1
ATOM 689 C C . PHE A 1 90 ? 5.708 2.728 -0.853 1.00 91.69 90 PHE A C 1
ATOM 691 O O . PHE A 1 90 ? 6.785 2.533 -0.293 1.00 91.69 90 PHE A O 1
ATOM 698 N N . VAL A 1 91 ? 5.561 2.581 -2.175 1.00 90.81 91 VAL A N 1
ATOM 699 C CA . VAL A 1 91 ? 6.659 2.209 -3.085 1.00 90.81 91 VAL A CA 1
ATOM 700 C C . VAL A 1 91 ? 7.653 3.364 -3.224 1.00 90.81 91 VAL A C 1
ATOM 702 O O . VAL A 1 91 ? 8.856 3.135 -3.112 1.00 90.81 91 VAL A O 1
ATOM 705 N N . TYR A 1 92 ? 7.179 4.609 -3.371 1.00 88.81 92 TYR A N 1
ATOM 706 C CA . TYR A 1 92 ? 8.043 5.799 -3.330 1.00 88.81 92 TYR A CA 1
ATOM 707 C C . TYR A 1 92 ? 8.807 5.892 -2.004 1.00 88.81 92 TYR A C 1
ATOM 709 O O . TYR A 1 92 ? 10.027 6.036 -2.012 1.00 88.81 92 TYR A O 1
ATOM 717 N N . ALA A 1 93 ? 8.127 5.724 -0.865 1.00 88.00 93 ALA A N 1
ATOM 718 C CA . ALA A 1 93 ? 8.760 5.739 0.452 1.00 88.00 93 ALA A CA 1
ATOM 719 C C . ALA A 1 93 ? 9.786 4.605 0.636 1.00 88.00 93 ALA A C 1
ATOM 721 O O . ALA A 1 93 ? 10.839 4.829 1.233 1.00 88.00 93 ALA A O 1
ATOM 722 N N . TRP A 1 94 ? 9.521 3.409 0.104 1.00 87.12 94 TRP A N 1
ATOM 723 C CA . TRP A 1 94 ? 10.458 2.282 0.105 1.00 87.12 94 TRP A CA 1
ATOM 724 C C . TRP A 1 94 ? 11.694 2.580 -0.768 1.00 87.12 94 TRP A C 1
ATOM 726 O O . TRP A 1 94 ? 12.828 2.481 -0.292 1.00 87.12 94 TRP A O 1
ATOM 736 N N . LEU A 1 95 ? 11.501 3.068 -1.998 1.00 87.56 95 LEU A N 1
ATOM 737 C CA . LEU A 1 95 ? 12.592 3.529 -2.869 1.00 87.56 95 LEU A CA 1
ATOM 738 C C . LEU A 1 95 ? 13.415 4.655 -2.220 1.00 87.56 95 LEU A C 1
ATOM 740 O O . LEU A 1 95 ? 14.639 4.703 -2.387 1.00 87.56 95 LEU A O 1
ATOM 744 N N . ALA A 1 96 ? 12.770 5.558 -1.484 1.00 86.88 96 ALA A N 1
ATOM 745 C CA . ALA A 1 96 ? 13.417 6.654 -0.776 1.00 86.88 96 ALA A CA 1
ATOM 746 C C . ALA A 1 96 ? 14.267 6.152 0.403 1.00 86.88 96 ALA A C 1
ATOM 748 O O . ALA A 1 96 ? 15.469 6.428 0.451 1.00 86.88 96 ALA A O 1
ATOM 749 N N . CYS A 1 97 ? 13.664 5.356 1.298 1.00 82.44 97 CYS A N 1
ATOM 750 C CA . CYS A 1 97 ? 14.314 4.778 2.478 1.00 82.44 97 CYS A CA 1
ATOM 751 C C . CYS A 1 97 ? 15.542 3.937 2.122 1.00 82.44 97 CYS A C 1
ATOM 753 O O . CYS A 1 97 ? 16.563 4.028 2.805 1.00 82.44 97 CYS A O 1
ATOM 755 N N . TYR A 1 98 ? 15.438 3.102 1.083 1.00 80.62 98 TYR A N 1
ATOM 756 C CA . TYR A 1 98 ? 16.412 2.036 0.852 1.00 80.62 98 TYR A CA 1
ATOM 757 C C . TYR A 1 98 ? 17.358 2.311 -0.322 1.00 80.62 98 TYR A C 1
ATOM 759 O O . TYR A 1 98 ? 18.547 2.045 -0.182 1.00 80.62 98 TYR A O 1
ATOM 767 N N . PHE A 1 99 ? 16.899 2.924 -1.423 1.00 82.25 99 PHE A N 1
ATOM 768 C CA . PHE A 1 99 ? 17.703 3.154 -2.643 1.00 82.25 99 PHE A CA 1
ATOM 769 C C . PHE A 1 99 ? 18.267 4.591 -2.755 1.00 82.25 99 PHE A C 1
ATOM 771 O O . PHE A 1 99 ? 18.884 4.957 -3.764 1.00 82.25 99 PHE A O 1
ATOM 778 N N . LYS A 1 100 ? 18.068 5.431 -1.724 1.00 83.31 100 LYS A N 1
ATOM 779 C CA . LYS A 1 100 ? 18.541 6.834 -1.638 1.00 83.31 100 LYS A CA 1
ATOM 780 C C . LYS A 1 100 ? 18.098 7.716 -2.824 1.00 83.31 100 LYS A C 1
ATOM 782 O O . LYS A 1 100 ? 18.793 8.671 -3.189 1.00 83.31 100 LYS A O 1
ATOM 787 N N . THR A 1 101 ? 16.958 7.370 -3.428 1.00 87.69 101 THR A N 1
ATOM 788 C CA . THR A 1 101 ? 16.396 7.971 -4.659 1.00 87.69 101 THR A CA 1
ATOM 789 C C . THR A 1 101 ? 15.786 9.355 -4.457 1.00 87.69 101 THR A C 1
ATOM 791 O O . THR A 1 101 ? 15.552 10.066 -5.424 1.00 87.69 101 THR A O 1
ATOM 794 N N . HIS A 1 102 ? 15.532 9.749 -3.213 1.00 89.69 102 HIS A N 1
ATOM 795 C CA . HIS A 1 102 ? 14.938 11.035 -2.861 1.00 89.69 102 HIS A CA 1
ATOM 796 C C . HIS A 1 102 ? 15.950 11.892 -2.093 1.00 89.69 102 HIS A C 1
ATOM 798 O O . HIS A 1 102 ? 16.925 11.374 -1.531 1.00 89.69 102 HIS A O 1
ATOM 804 N N . TYR A 1 103 ? 15.749 13.205 -2.075 1.00 85.44 103 TYR A N 1
ATOM 805 C CA . TYR A 1 103 ? 16.347 14.085 -1.076 1.00 85.44 103 TYR A CA 1
ATOM 806 C C . TYR A 1 103 ? 15.633 13.865 0.264 1.00 85.44 103 TYR A C 1
ATOM 808 O O . TYR A 1 103 ? 14.420 13.678 0.301 1.00 85.44 103 TYR A O 1
ATOM 816 N N . SER A 1 104 ? 16.382 13.847 1.366 1.00 77.00 104 SER A N 1
ATOM 817 C CA . SER A 1 104 ? 15.803 13.778 2.710 1.00 77.00 104 SER A CA 1
ATOM 818 C C . SER A 1 104 ? 15.642 15.183 3.268 1.00 77.00 104 SER A C 1
ATOM 820 O O . SER A 1 104 ? 16.640 15.896 3.395 1.00 77.00 104 SER A O 1
ATOM 822 N N . VAL A 1 105 ? 14.428 15.551 3.668 1.00 73.56 105 VAL A N 1
ATOM 823 C CA . VAL A 1 105 ? 14.207 16.774 4.447 1.00 73.56 105 VAL A CA 1
ATOM 824 C C . VAL A 1 105 ? 14.838 16.592 5.832 1.00 73.56 105 VAL A C 1
ATOM 826 O O . VAL A 1 105 ? 14.729 15.518 6.438 1.00 73.56 105 VAL A O 1
ATOM 829 N N . TRP A 1 106 ? 15.493 17.636 6.347 1.00 63.28 106 TRP A N 1
ATOM 830 C CA . TRP A 1 106 ? 15.850 17.718 7.764 1.00 63.28 106 TRP A CA 1
ATOM 831 C C . TRP A 1 106 ? 14.579 17.963 8.581 1.00 63.28 106 TRP A C 1
ATOM 833 O O . TRP A 1 106 ? 14.181 19.093 8.842 1.00 63.28 106 TRP A O 1
ATOM 843 N N . GLN A 1 107 ? 13.922 16.866 8.943 1.00 61.12 107 GLN A N 1
ATOM 844 C CA . GLN A 1 107 ? 12.956 16.816 10.031 1.00 61.12 107 GLN A CA 1
ATOM 845 C C . GLN A 1 107 ? 13.678 16.245 11.252 1.00 61.12 107 GLN A C 1
ATOM 847 O O . GLN A 1 107 ? 14.214 15.134 11.194 1.00 61.12 107 GLN A O 1
ATOM 852 N N . GLU A 1 108 ? 13.665 16.985 12.357 1.00 65.44 108 GLU A N 1
ATOM 853 C CA . GLU A 1 108 ? 13.720 16.355 13.675 1.00 65.44 108 GLU A CA 1
ATOM 854 C C . GLU A 1 108 ? 12.453 15.501 13.904 1.00 65.44 108 GLU A C 1
ATOM 856 O O . GLU A 1 108 ? 11.509 15.540 13.115 1.00 65.44 108 GLU A O 1
ATOM 861 N N . LEU A 1 109 ? 12.411 14.812 15.050 1.00 54.28 109 LEU A N 1
ATOM 862 C CA . LEU A 1 109 ? 11.251 14.141 15.661 1.00 54.28 109 LEU A CA 1
ATOM 863 C C . LEU A 1 109 ? 11.005 12.655 15.344 1.00 54.28 109 LEU A C 1
ATOM 865 O O . LEU A 1 109 ? 11.417 12.060 14.349 1.00 54.28 109 LEU A O 1
ATOM 869 N N . ARG A 1 110 ? 10.301 12.052 16.308 1.00 60.78 110 ARG A N 1
ATOM 870 C CA . ARG A 1 110 ? 9.845 10.662 16.353 1.00 60.78 110 ARG A CA 1
ATOM 871 C C . ARG A 1 110 ? 8.635 10.505 15.424 1.00 60.78 110 ARG A C 1
ATOM 873 O O . ARG A 1 110 ? 7.545 10.943 15.778 1.00 60.78 110 ARG A O 1
ATOM 880 N N . GLY A 1 111 ? 8.798 9.865 14.267 1.00 71.31 111 GLY A N 1
ATOM 881 C CA . GLY A 1 111 ? 7.698 9.666 13.316 1.00 71.31 111 GLY A CA 1
ATOM 882 C C . GLY A 1 111 ? 7.926 8.529 12.308 1.00 71.31 111 GLY A C 1
ATOM 883 O O . GLY A 1 111 ? 9.004 7.925 12.283 1.00 71.31 111 GLY A O 1
ATOM 884 N N . PRO A 1 112 ? 6.922 8.202 11.471 1.00 76.19 112 PRO A N 1
ATOM 885 C CA . PRO A 1 112 ? 7.048 7.184 10.432 1.00 76.19 112 PRO A CA 1
ATOM 886 C C . PRO A 1 112 ? 8.143 7.555 9.423 1.00 76.19 112 PRO A C 1
ATOM 888 O O . PRO A 1 112 ? 8.109 8.637 8.845 1.00 76.19 112 PRO A O 1
ATOM 891 N N . LYS A 1 113 ? 9.085 6.638 9.146 1.00 79.38 113 LYS A N 1
ATOM 892 C CA . LYS A 1 113 ? 10.281 6.892 8.303 1.00 79.38 113 LYS A CA 1
ATOM 893 C C . LYS A 1 113 ? 9.987 7.569 6.950 1.00 79.38 113 LYS A C 1
ATOM 895 O O . LYS A 1 113 ? 10.851 8.264 6.426 1.00 79.38 113 LYS A O 1
ATOM 900 N N . MET A 1 114 ? 8.786 7.374 6.399 1.00 81.25 114 MET A N 1
ATOM 901 C CA . MET A 1 114 ? 8.342 7.950 5.127 1.00 81.25 114 MET A CA 1
ATOM 902 C C . MET A 1 114 ? 8.153 9.479 5.127 1.00 81.25 114 MET A C 1
ATOM 904 O O . MET A 1 114 ? 8.280 10.079 4.062 1.00 81.25 114 MET A O 1
ATOM 908 N N . THR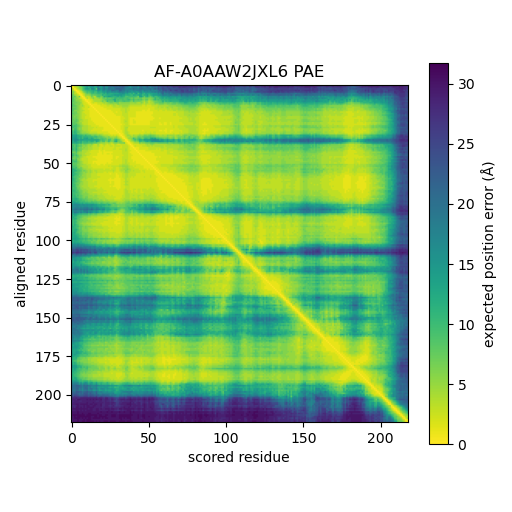 A 1 115 ? 7.902 10.136 6.270 1.00 81.81 115 THR A N 1
ATOM 909 C CA . THR A 1 115 ? 7.672 11.603 6.307 1.00 81.81 115 THR A CA 1
ATOM 910 C C . THR A 1 115 ? 8.914 12.408 5.926 1.00 81.81 115 THR A C 1
ATOM 912 O O . THR A 1 115 ? 8.803 13.511 5.402 1.00 81.81 115 THR A O 1
ATOM 915 N N . ARG A 1 116 ? 10.108 11.824 6.090 1.00 81.44 116 ARG A N 1
ATOM 916 C CA . ARG A 1 116 ? 11.395 12.422 5.694 1.00 81.44 116 ARG A CA 1
ATOM 917 C C . ARG A 1 116 ? 11.538 12.661 4.185 1.00 81.44 116 ARG A C 1
ATOM 919 O O . ARG A 1 116 ? 12.491 13.315 3.765 1.00 81.44 116 ARG A O 1
ATOM 926 N N . PHE A 1 117 ? 10.624 12.101 3.393 1.00 82.25 117 PHE A N 1
ATOM 927 C CA . PHE A 1 117 ? 10.619 12.121 1.932 1.00 82.25 117 PHE A CA 1
ATOM 928 C C . PHE A 1 117 ? 9.285 12.629 1.354 1.00 82.25 117 PHE A C 1
ATOM 930 O O . PHE A 1 117 ? 9.033 12.463 0.163 1.00 82.25 117 PHE A O 1
ATOM 937 N N . SER A 1 118 ? 8.411 13.220 2.180 1.00 74.75 118 SER A N 1
ATOM 938 C CA . SER A 1 118 ? 7.163 13.831 1.712 1.00 74.75 118 SER A CA 1
ATOM 939 C C . SER A 1 118 ? 7.413 15.220 1.125 1.00 74.75 118 SER A C 1
ATOM 941 O O . SER A 1 118 ? 8.000 16.067 1.797 1.00 74.75 118 SER A O 1
ATOM 943 N N . GLY A 1 119 ? 6.900 15.467 -0.078 1.00 71.75 119 GLY A N 1
ATOM 944 C CA . GLY A 1 119 ? 6.951 16.765 -0.750 1.00 71.75 119 GLY A CA 1
ATOM 945 C C . GLY A 1 119 ? 7.070 16.606 -2.264 1.00 71.75 119 GLY A C 1
ATOM 946 O O . GLY A 1 119 ? 7.660 15.641 -2.753 1.00 71.75 119 GLY A O 1
ATOM 947 N N . GLU A 1 120 ? 6.510 17.554 -3.011 1.00 69.88 120 GLU A N 1
ATOM 948 C CA . GLU A 1 120 ? 6.760 17.665 -4.448 1.00 69.88 120 GLU A CA 1
ATOM 949 C C . GLU A 1 120 ? 8.246 17.988 -4.704 1.00 69.88 120 GLU A C 1
ATOM 951 O O . GLU A 1 120 ? 8.911 18.596 -3.867 1.00 69.88 120 GLU A O 1
ATOM 956 N N . GLY A 1 121 ? 8.809 17.501 -5.813 1.00 72.69 121 GLY A N 1
ATOM 957 C CA . GLY A 1 121 ? 10.241 17.653 -6.120 1.00 72.69 121 GLY A CA 1
ATOM 958 C C . GLY A 1 121 ? 11.207 16.856 -5.223 1.00 72.69 121 GLY A C 1
ATOM 959 O O . GLY A 1 121 ? 12.412 16.880 -5.457 1.00 72.69 121 GLY A O 1
ATOM 960 N N . GLY A 1 122 ? 10.719 16.105 -4.225 1.00 82.31 122 GLY A N 1
ATOM 961 C CA . GLY A 1 122 ? 11.571 15.320 -3.320 1.00 82.31 122 GLY A CA 1
ATOM 962 C C . GLY A 1 122 ? 12.323 14.160 -3.992 1.00 82.31 122 GLY A C 1
ATOM 963 O O . GLY A 1 122 ? 13.356 13.720 -3.483 1.00 82.31 122 GLY A O 1
ATOM 964 N N . ALA A 1 123 ? 11.841 13.661 -5.132 1.00 86.56 123 ALA A N 1
ATOM 965 C CA . ALA A 1 123 ? 12.504 12.623 -5.921 1.00 86.56 123 ALA A CA 1
ATOM 966 C C . ALA A 1 123 ? 13.649 13.204 -6.770 1.00 86.56 123 ALA A C 1
ATOM 968 O O . ALA A 1 123 ? 13.486 14.226 -7.433 1.00 86.56 123 ALA A O 1
ATOM 969 N N . LYS A 1 124 ? 14.803 12.530 -6.797 1.00 88.94 124 LYS A N 1
ATOM 970 C CA . LYS A 1 124 ? 15.918 12.895 -7.683 1.00 88.94 124 LYS A CA 1
ATOM 971 C C . LYS A 1 124 ? 15.626 12.440 -9.110 1.00 88.94 124 LYS A C 1
ATOM 973 O O . LYS A 1 124 ? 15.094 11.348 -9.316 1.00 88.94 124 LYS A O 1
ATOM 978 N N . TYR A 1 125 ? 16.039 13.248 -10.081 1.00 88.94 125 TYR A N 1
ATOM 979 C CA . TYR A 1 125 ? 16.095 12.825 -11.476 1.00 88.94 125 TYR A CA 1
ATOM 980 C C . TYR A 1 125 ? 17.178 11.752 -11.674 1.00 88.94 125 TYR A C 1
ATOM 982 O O . TYR A 1 125 ? 18.210 11.775 -11.001 1.00 88.94 125 TYR A O 1
ATOM 990 N N . TYR A 1 126 ? 16.927 10.828 -12.601 1.00 86.62 126 TYR A N 1
ATOM 991 C CA . TYR A 1 126 ? 17.855 9.791 -13.048 1.00 86.62 126 TYR A CA 1
ATOM 992 C C . TYR A 1 126 ? 17.591 9.492 -14.521 1.00 86.62 126 TYR A C 1
ATOM 994 O O . TYR A 1 126 ? 16.434 9.304 -14.910 1.00 86.62 126 TYR A O 1
ATOM 1002 N N . GLU A 1 127 ? 18.636 9.342 -15.330 1.00 92.31 127 GLU A N 1
ATOM 1003 C CA . GLU A 1 127 ? 18.467 8.763 -16.662 1.00 92.31 127 GLU A CA 1
ATOM 1004 C C . GLU A 1 127 ? 18.038 7.283 -16.583 1.00 92.31 127 GLU A C 1
ATOM 1006 O O . GLU A 1 127 ? 18.386 6.577 -15.628 1.00 92.31 127 GLU A O 1
ATOM 1011 N N . PRO A 1 128 ? 17.381 6.726 -17.622 1.00 88.19 128 PRO A N 1
ATOM 1012 C CA . PRO A 1 128 ? 17.008 5.309 -17.659 1.00 88.19 128 PRO A CA 1
ATOM 1013 C C . PRO A 1 128 ? 18.182 4.337 -17.44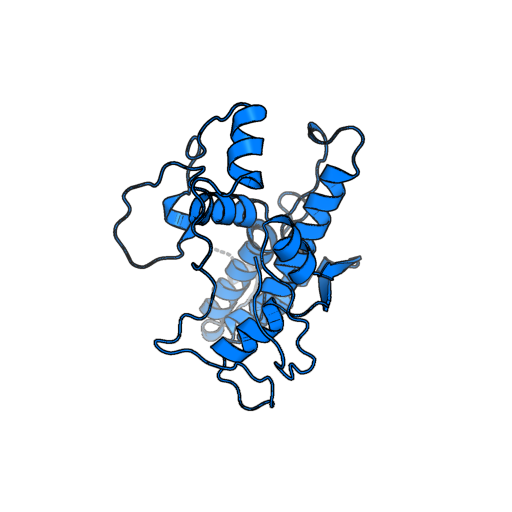2 1.00 88.19 128 PRO A C 1
ATOM 1015 O O . PRO A 1 128 ? 17.984 3.240 -16.917 1.00 88.19 128 PRO A O 1
ATOM 1018 N N . ARG A 1 129 ? 19.410 4.725 -17.820 1.00 88.69 129 ARG A N 1
ATOM 1019 C CA . ARG A 1 129 ? 20.634 3.945 -17.567 1.00 88.69 129 ARG A CA 1
ATOM 1020 C C . ARG A 1 129 ? 21.038 3.975 -16.091 1.00 88.69 129 ARG A C 1
ATOM 1022 O O . ARG A 1 129 ? 21.339 2.925 -15.524 1.00 88.69 129 ARG A O 1
ATOM 1029 N N . GLU A 1 130 ? 20.999 5.145 -15.459 1.00 87.94 130 GLU A N 1
ATOM 1030 C CA . GLU A 1 130 ? 21.328 5.330 -14.042 1.00 87.94 130 GLU A CA 1
ATOM 1031 C C . GLU A 1 130 ? 20.304 4.665 -13.123 1.00 87.94 130 GLU A C 1
ATOM 1033 O O . GLU A 1 130 ? 20.681 3.965 -12.183 1.00 87.94 130 GLU A O 1
ATOM 1038 N N . ALA A 1 131 ? 19.012 4.821 -13.428 1.00 85.75 131 ALA A N 1
ATOM 1039 C CA . ALA A 1 131 ? 17.924 4.176 -12.704 1.00 85.75 131 ALA A CA 1
ATOM 1040 C C . ALA A 1 131 ? 18.086 2.646 -12.728 1.00 85.75 131 ALA A C 1
ATOM 1042 O O . ALA A 1 131 ? 18.098 2.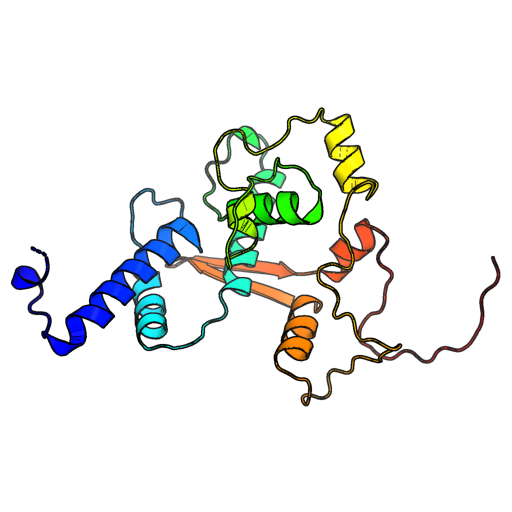006 -11.675 1.00 85.75 131 ALA A O 1
ATOM 1043 N N . ARG A 1 132 ? 18.328 2.057 -13.912 1.00 83.19 132 ARG A N 1
ATOM 1044 C CA . ARG A 1 132 ? 18.639 0.622 -14.044 1.00 83.19 132 ARG A CA 1
ATOM 1045 C C . ARG A 1 132 ? 19.890 0.231 -13.256 1.00 83.19 132 ARG A C 1
ATOM 1047 O O . ARG A 1 132 ? 19.851 -0.771 -12.547 1.00 83.19 132 ARG A O 1
ATOM 1054 N N . LYS A 1 133 ? 20.977 1.011 -13.330 1.00 82.94 133 LYS A N 1
ATOM 1055 C CA . LYS A 1 133 ? 22.210 0.749 -12.567 1.00 82.94 133 LYS A CA 1
ATOM 1056 C C . LYS A 1 133 ? 21.932 0.723 -11.059 1.00 82.94 133 LYS A C 1
ATOM 1058 O O . LYS A 1 133 ? 22.320 -0.230 -10.394 1.00 82.94 133 LYS A O 1
ATOM 1063 N N . ARG A 1 134 ? 21.213 1.719 -10.535 1.00 82.12 134 ARG A N 1
ATOM 1064 C CA . ARG A 1 134 ? 20.917 1.874 -9.102 1.00 82.12 134 ARG A CA 1
ATOM 1065 C C . ARG A 1 134 ? 19.972 0.803 -8.553 1.00 82.12 134 ARG A C 1
ATOM 1067 O O . ARG A 1 134 ? 20.166 0.382 -7.417 1.00 82.12 134 ARG A O 1
ATOM 1074 N N . ILE A 1 135 ? 18.984 0.357 -9.335 1.00 78.81 135 ILE A N 1
ATOM 1075 C CA . ILE A 1 135 ? 18.085 -0.737 -8.937 1.00 78.81 135 ILE A CA 1
ATOM 1076 C C . ILE A 1 135 ? 18.791 -2.097 -9.045 1.00 78.81 135 ILE A C 1
ATOM 1078 O O . ILE A 1 135 ? 18.830 -2.834 -8.066 1.00 78.81 135 ILE A O 1
ATOM 1082 N N . HIS A 1 136 ? 19.379 -2.434 -10.199 1.00 74.25 136 HIS A N 1
ATOM 1083 C CA . HIS A 1 136 ? 19.913 -3.782 -10.441 1.00 74.25 136 HIS A CA 1
ATOM 1084 C C . HIS A 1 136 ? 21.307 -4.029 -9.850 1.00 74.25 136 HIS A C 1
ATOM 1086 O O . HIS A 1 136 ? 21.578 -5.142 -9.412 1.00 74.25 136 HIS A O 1
ATOM 1092 N N . LYS A 1 137 ? 22.207 -3.033 -9.827 1.00 68.94 137 LYS A N 1
ATOM 1093 C CA . LYS A 1 137 ? 23.592 -3.211 -9.340 1.00 68.94 137 LYS A CA 1
ATOM 1094 C C . LYS A 1 137 ? 23.781 -2.901 -7.852 1.00 68.94 137 LYS A C 1
ATOM 1096 O O . LYS A 1 137 ? 24.918 -2.726 -7.432 1.00 68.94 137 LYS A O 1
ATOM 1101 N N . ALA A 1 138 ? 22.706 -2.802 -7.061 1.00 66.62 138 ALA A N 1
ATOM 1102 C CA . ALA A 1 138 ? 22.761 -2.668 -5.595 1.00 66.62 138 ALA A CA 1
ATOM 1103 C C . ALA A 1 138 ? 23.521 -1.440 -5.020 1.00 66.62 138 ALA A C 1
ATOM 1105 O O . ALA A 1 138 ? 23.577 -1.272 -3.804 1.00 66.62 138 ALA A O 1
ATOM 1106 N N . GLU A 1 139 ? 24.056 -0.559 -5.870 1.00 64.06 139 GLU A N 1
ATOM 1107 C CA . GLU A 1 139 ? 25.248 0.272 -5.612 1.00 64.06 139 GLU A CA 1
ATOM 1108 C C . GLU A 1 139 ? 25.154 1.241 -4.418 1.00 64.06 139 GLU A C 1
ATOM 1110 O O . GLU A 1 139 ? 26.167 1.633 -3.847 1.00 64.06 139 GLU A O 1
ATOM 1115 N N . PHE A 1 140 ? 23.941 1.623 -4.014 1.00 66.44 140 PHE A N 1
ATOM 1116 C CA . PHE A 1 140 ? 23.705 2.576 -2.923 1.00 66.44 140 PHE A CA 1
ATOM 1117 C C . PHE A 1 140 ? 22.682 2.093 -1.889 1.00 66.44 140 PHE A C 1
ATOM 1119 O O . PHE A 1 140 ? 22.224 2.896 -1.068 1.00 66.44 140 PHE A O 1
ATOM 1126 N N . VAL A 1 141 ? 22.292 0.817 -1.948 1.00 71.00 141 VAL A N 1
ATOM 1127 C CA . VAL A 1 141 ? 21.082 0.317 -1.292 1.00 71.00 141 VAL A CA 1
ATOM 1128 C C . VAL A 1 141 ? 21.363 -0.170 0.129 1.00 71.00 141 VAL A C 1
ATOM 1130 O O . VAL A 1 141 ? 22.306 -0.919 0.379 1.00 71.00 141 VAL A O 1
ATOM 1133 N N . SER A 1 142 ? 20.529 0.245 1.083 1.00 68.00 142 SER A N 1
ATOM 1134 C CA . SER A 1 142 ? 20.567 -0.290 2.447 1.00 68.00 142 SER A CA 1
ATOM 1135 C C . SER A 1 142 ? 19.810 -1.616 2.488 1.00 68.00 142 SER A C 1
ATOM 1137 O O . SER A 1 142 ? 18.584 -1.620 2.544 1.00 68.00 142 SER A O 1
ATOM 1139 N N . TRP A 1 143 ? 20.534 -2.735 2.410 1.00 59.41 143 TRP A N 1
ATOM 1140 C CA . TRP A 1 143 ? 19.961 -4.074 2.212 1.00 59.41 143 TRP A CA 1
ATOM 1141 C C . TRP A 1 143 ? 19.624 -4.837 3.501 1.00 59.41 143 TRP A C 1
ATOM 1143 O O . TRP A 1 143 ? 18.567 -5.454 3.588 1.00 59.41 143 TRP A O 1
ATOM 1153 N N . ALA A 1 144 ? 20.485 -4.783 4.523 1.00 59.91 144 ALA A N 1
ATOM 1154 C CA . ALA A 1 144 ? 20.265 -5.472 5.806 1.00 59.91 144 ALA A CA 1
ATOM 1155 C C . ALA A 1 144 ? 19.223 -4.784 6.715 1.00 59.91 144 ALA A C 1
ATOM 1157 O O . ALA A 1 144 ? 18.909 -5.268 7.796 1.00 59.91 144 ALA A O 1
ATOM 1158 N N . CYS A 1 145 ? 18.670 -3.659 6.262 1.00 61.09 145 CYS A N 1
ATOM 1159 C CA . CYS A 1 145 ? 17.769 -2.754 6.976 1.00 61.09 145 CYS A CA 1
ATOM 1160 C C . CYS A 1 145 ? 16.479 -3.376 7.546 1.00 61.09 145 CYS A C 1
ATOM 1162 O O . CYS A 1 145 ? 15.888 -2.800 8.460 1.00 61.09 145 CYS A O 1
ATOM 1164 N N . ASN A 1 146 ? 16.044 -4.501 6.972 1.00 63.94 146 ASN A N 1
ATOM 1165 C CA . ASN A 1 146 ? 14.816 -5.221 7.301 1.00 63.94 146 ASN A CA 1
ATOM 1166 C C . ASN A 1 146 ? 15.107 -6.679 7.717 1.00 63.94 146 ASN A C 1
ATOM 1168 O O . ASN A 1 146 ? 14.172 -7.452 7.910 1.00 63.94 146 ASN A O 1
ATOM 1172 N N . MET A 1 147 ? 16.384 -7.069 7.833 1.00 66.62 147 MET A N 1
ATOM 1173 C CA . MET A 1 147 ? 16.764 -8.346 8.438 1.00 66.62 147 MET A CA 1
ATOM 1174 C C . MET A 1 147 ? 16.757 -8.209 9.962 1.00 66.62 147 MET A C 1
ATOM 1176 O O . MET A 1 147 ? 17.139 -7.170 10.504 1.00 66.62 147 MET A O 1
ATOM 1180 N N . LEU A 1 148 ? 16.361 -9.269 10.664 1.00 67.19 148 LEU A N 1
ATOM 1181 C CA . LEU A 1 148 ? 16.431 -9.327 12.122 1.00 67.19 148 LEU A CA 1
ATOM 1182 C C . LEU A 1 148 ? 17.887 -9.516 12.574 1.00 67.19 148 LEU A C 1
ATOM 1184 O O . LEU A 1 148 ? 18.371 -10.638 12.722 1.00 67.19 148 LEU A O 1
ATOM 1188 N N . VAL A 1 149 ? 18.596 -8.405 12.781 1.00 65.50 149 VAL A N 1
ATOM 1189 C CA . VAL A 1 149 ? 19.985 -8.402 13.260 1.00 65.50 149 VAL A CA 1
ATOM 1190 C C . VAL A 1 149 ? 20.033 -8.857 14.724 1.00 65.50 149 VAL A C 1
ATOM 1192 O O . VAL A 1 149 ? 19.789 -8.073 15.640 1.00 65.50 149 VAL A O 1
ATOM 1195 N N . LYS A 1 150 ? 20.368 -10.130 14.953 1.00 68.12 150 LYS A N 1
ATOM 1196 C CA . LYS A 1 150 ? 20.734 -10.670 16.273 1.00 68.12 150 LYS A CA 1
ATOM 1197 C C . LYS A 1 150 ? 22.264 -10.544 16.444 1.00 68.12 150 LYS A C 1
ATOM 1199 O O . LYS A 1 150 ? 23.010 -10.682 15.479 1.00 68.12 150 LYS A O 1
ATOM 1204 N N . ALA A 1 151 ? 22.753 -10.295 17.662 1.00 68.81 151 ALA A N 1
ATOM 1205 C CA . ALA A 1 151 ? 24.171 -9.974 17.927 1.00 68.81 151 ALA A CA 1
ATOM 1206 C C . ALA A 1 151 ? 25.162 -11.159 17.816 1.00 68.81 151 ALA A C 1
ATOM 1208 O O . ALA A 1 151 ? 26.363 -10.990 18.024 1.00 68.81 151 ALA A O 1
ATOM 1209 N N . LYS A 1 152 ? 24.667 -12.365 17.526 1.00 73.81 152 LYS A N 1
ATOM 1210 C CA . LYS A 1 152 ? 25.428 -13.603 17.296 1.00 73.81 152 LYS A CA 1
ATOM 1211 C C . LYS A 1 152 ? 24.739 -14.389 16.169 1.00 73.81 152 LYS A C 1
ATOM 1213 O O . LYS A 1 152 ? 23.542 -14.171 15.964 1.00 73.81 152 LYS A O 1
ATOM 1218 N N . PRO A 1 153 ? 25.433 -15.311 15.471 1.00 71.31 153 PRO A N 1
ATOM 1219 C CA . PRO A 1 153 ? 24.792 -16.228 14.530 1.00 71.31 153 PRO A CA 1
ATOM 1220 C C . PRO A 1 153 ? 23.599 -16.935 15.184 1.00 71.31 153 PRO A C 1
ATOM 1222 O O . PRO A 1 153 ? 23.726 -17.480 16.281 1.00 71.31 153 PRO A O 1
ATOM 1225 N N . PHE A 1 154 ? 22.436 -16.890 14.534 1.00 69.19 154 PHE A N 1
ATOM 1226 C CA . PHE A 1 154 ? 21.171 -17.335 15.112 1.00 69.19 154 PHE A CA 1
ATOM 1227 C C . PHE A 1 154 ? 20.369 -18.153 14.099 1.00 69.19 154 PHE A C 1
ATOM 1229 O O . PHE A 1 154 ? 20.173 -17.721 12.962 1.00 69.19 154 PHE A O 1
ATOM 1236 N N . LYS A 1 155 ? 19.889 -19.329 14.516 1.00 73.81 155 LYS A N 1
ATOM 1237 C CA . LYS A 1 155 ? 19.008 -20.173 13.706 1.00 73.81 155 LYS A CA 1
ATOM 1238 C C . LYS A 1 155 ? 17.557 -19.819 14.017 1.00 73.81 155 LYS A C 1
ATOM 1240 O O . LYS A 1 155 ? 17.024 -20.232 15.041 1.00 73.81 155 LYS A O 1
ATOM 1245 N N . PHE A 1 156 ? 16.922 -19.086 13.113 1.00 71.00 156 PHE A N 1
ATOM 1246 C CA . PHE A 1 156 ? 15.479 -18.873 13.149 1.00 71.00 156 PHE A CA 1
ATOM 1247 C C . PHE A 1 156 ? 14.746 -20.196 12.862 1.00 71.00 156 PHE A C 1
ATOM 1249 O O . PHE A 1 156 ? 15.043 -20.871 11.875 1.00 71.00 156 PHE A O 1
ATOM 1256 N N . VAL A 1 157 ? 13.801 -20.569 13.729 1.00 78.38 157 VAL A N 1
ATOM 1257 C CA . VAL A 1 157 ? 12.935 -21.751 13.590 1.00 78.38 157 VAL A CA 1
ATOM 1258 C C . VAL A 1 157 ? 11.485 -21.323 13.822 1.00 78.38 157 VAL A C 1
ATOM 1260 O O . VAL A 1 157 ? 11.206 -20.632 14.797 1.00 78.38 157 VAL A O 1
ATOM 1263 N N . ASP A 1 158 ? 10.578 -21.723 12.931 1.00 76.94 158 ASP A N 1
ATOM 1264 C CA . ASP A 1 158 ? 9.131 -21.525 13.088 1.00 76.94 158 ASP A CA 1
ATOM 1265 C C . ASP A 1 158 ? 8.534 -22.751 13.802 1.00 76.94 158 ASP A C 1
ATOM 1267 O O . ASP A 1 158 ? 8.041 -23.684 13.170 1.00 76.94 158 ASP A O 1
ATOM 1271 N N . ASP A 1 159 ? 8.674 -22.793 15.130 1.00 83.19 159 ASP A N 1
ATOM 1272 C CA . ASP A 1 159 ? 8.140 -23.847 16.012 1.00 83.19 159 ASP A CA 1
ATOM 1273 C C . ASP A 1 159 ? 6.808 -23.452 16.684 1.00 83.19 159 ASP A C 1
ATOM 1275 O O . ASP A 1 159 ? 6.327 -24.135 17.591 1.00 83.19 159 ASP A O 1
ATOM 1279 N N . GLY A 1 160 ? 6.223 -22.322 16.268 1.00 81.12 160 GLY A N 1
ATOM 1280 C CA . GLY A 1 160 ? 5.038 -21.724 16.884 1.00 81.12 160 GLY A CA 1
ATOM 1281 C C . GLY A 1 160 ? 5.288 -20.979 18.204 1.00 81.12 160 GLY A C 1
ATOM 1282 O O . GLY A 1 160 ? 4.323 -20.498 18.796 1.00 81.12 160 GLY A O 1
ATOM 1283 N N . ARG A 1 161 ? 6.541 -20.854 18.674 1.00 82.31 161 ARG A N 1
ATOM 1284 C CA . ARG A 1 161 ? 6.908 -20.170 19.936 1.00 82.31 161 ARG A CA 1
ATOM 1285 C C . ARG A 1 161 ? 7.650 -18.844 19.735 1.00 82.31 161 ARG A C 1
ATOM 1287 O O . ARG A 1 161 ? 8.084 -18.232 20.708 1.00 82.31 161 ARG A O 1
ATOM 1294 N N . ALA A 1 162 ? 7.811 -18.408 18.487 1.00 77.56 162 ALA A N 1
ATOM 1295 C CA . ALA A 1 162 ? 8.491 -17.166 18.132 1.00 77.56 162 ALA A CA 1
ATOM 1296 C C . ALA A 1 162 ? 7.783 -15.911 18.686 1.00 77.56 162 ALA A C 1
ATOM 1298 O O . ALA A 1 162 ? 6.555 -15.840 18.737 1.00 77.56 162 ALA A O 1
ATOM 1299 N N . GLU A 1 163 ? 8.566 -14.888 19.042 1.00 84.38 163 GLU A N 1
ATOM 1300 C CA . GLU A 1 163 ? 8.061 -13.564 19.435 1.00 84.38 163 GLU A CA 1
ATOM 1301 C C . GLU A 1 163 ? 7.288 -12.878 18.287 1.00 84.38 163 GLU A C 1
ATOM 1303 O O . GLU A 1 163 ? 7.515 -13.179 17.115 1.00 84.38 163 GLU A O 1
ATOM 1308 N N . GLU A 1 164 ? 6.424 -11.895 18.593 1.00 83.38 164 GLU A N 1
ATOM 1309 C CA . GLU A 1 164 ? 5.575 -11.187 17.604 1.00 83.38 164 GLU A CA 1
ATOM 1310 C C . GLU A 1 164 ? 6.382 -10.633 16.407 1.00 83.38 164 GLU A C 1
ATOM 1312 O O . GLU A 1 164 ? 5.911 -10.670 15.267 1.00 83.38 164 GLU A O 1
ATOM 1317 N N . LEU A 1 165 ? 7.622 -10.181 16.641 1.00 80.25 165 LEU A N 1
ATOM 1318 C CA . LEU A 1 165 ? 8.545 -9.696 15.606 1.00 80.25 165 LEU A CA 1
ATOM 1319 C C . LEU A 1 165 ? 9.125 -10.823 14.739 1.00 80.25 165 LEU A C 1
ATOM 1321 O O . LEU A 1 165 ? 9.102 -10.719 13.511 1.00 80.25 165 LEU A O 1
ATOM 1325 N N . ASP A 1 166 ? 9.616 -11.896 15.360 1.00 78.81 166 ASP A N 1
ATOM 1326 C CA . ASP A 1 166 ? 10.202 -13.046 14.664 1.00 78.81 166 ASP A CA 1
ATOM 1327 C C . ASP A 1 166 ? 9.114 -13.787 13.850 1.00 78.81 166 ASP A C 1
ATOM 1329 O O . ASP A 1 166 ? 9.327 -14.111 12.680 1.00 78.81 166 ASP A O 1
ATOM 1333 N N . HIS A 1 167 ? 7.898 -13.930 14.395 1.00 82.06 167 HIS A N 1
ATOM 1334 C CA . HIS A 1 167 ? 6.725 -14.439 13.672 1.00 82.06 167 HIS A CA 1
ATOM 1335 C C . HIS A 1 167 ? 6.318 -13.536 12.494 1.00 82.06 167 HIS A C 1
ATOM 1337 O O . HIS A 1 167 ? 6.112 -14.020 11.378 1.00 82.06 167 HIS A O 1
ATOM 1343 N N . SER A 1 168 ? 6.256 -12.214 12.699 1.00 81.31 168 SER A N 1
ATOM 1344 C CA . SER A 1 168 ? 5.956 -11.260 11.618 1.00 81.31 168 SER A CA 1
ATOM 1345 C C . SER A 1 168 ? 6.986 -11.324 10.485 1.00 81.31 168 SER A C 1
ATOM 1347 O O . SER A 1 168 ? 6.626 -11.198 9.312 1.00 81.31 168 SER A O 1
ATOM 1349 N N . TYR A 1 169 ? 8.258 -11.564 10.815 1.00 79.88 169 TYR A N 1
ATOM 1350 C CA . TYR A 1 169 ? 9.324 -11.771 9.839 1.00 79.88 169 TYR A CA 1
ATOM 1351 C C . TYR A 1 169 ? 9.147 -13.081 9.057 1.00 79.88 169 TYR A C 1
ATOM 1353 O O . TYR A 1 169 ? 9.205 -13.047 7.827 1.00 79.88 169 TYR A O 1
ATOM 1361 N N . PHE A 1 170 ? 8.838 -14.206 9.719 1.00 79.44 170 PHE A N 1
ATOM 1362 C CA . PHE A 1 170 ? 8.521 -15.471 9.035 1.00 79.44 170 PHE A CA 1
ATOM 1363 C C . PHE A 1 170 ? 7.359 -15.322 8.043 1.00 79.44 170 PHE A C 1
ATOM 1365 O O . PHE A 1 170 ? 7.468 -15.752 6.892 1.00 79.44 170 PHE A O 1
ATOM 1372 N N . VAL A 1 171 ? 6.273 -14.655 8.450 1.00 82.31 171 VAL A N 1
ATOM 1373 C CA . VAL A 1 171 ? 5.127 -14.363 7.572 1.00 82.31 171 VAL A CA 1
ATOM 1374 C C . VAL A 1 171 ? 5.545 -13.499 6.374 1.00 82.31 171 VAL A C 1
ATOM 1376 O O . VAL A 1 171 ? 5.095 -13.748 5.257 1.00 82.31 171 VAL A O 1
ATOM 1379 N N . ALA A 1 172 ? 6.438 -12.524 6.570 1.00 82.31 172 ALA A N 1
ATOM 1380 C CA . ALA A 1 172 ? 6.909 -11.636 5.507 1.00 82.31 172 ALA A CA 1
ATOM 1381 C C . ALA A 1 172 ? 7.848 -12.309 4.485 1.00 82.31 172 ALA A C 1
ATOM 1383 O O . ALA A 1 172 ? 7.853 -11.891 3.323 1.00 82.31 172 ALA A O 1
ATOM 1384 N N . ILE A 1 173 ? 8.617 -13.338 4.870 1.00 79.06 173 ILE A N 1
ATOM 1385 C CA . ILE A 1 173 ? 9.523 -14.073 3.959 1.00 79.06 173 ILE A CA 1
ATOM 1386 C C . ILE A 1 173 ? 8.891 -15.322 3.319 1.00 79.06 173 ILE A C 1
ATOM 1388 O O . ILE A 1 173 ? 9.462 -15.895 2.388 1.00 79.06 173 ILE A O 1
ATOM 1392 N N . ARG A 1 174 ? 7.712 -15.754 3.780 1.00 81.25 174 ARG A N 1
ATOM 1393 C CA . ARG A 1 174 ? 7.018 -16.948 3.277 1.00 81.25 174 ARG A CA 1
ATOM 1394 C C . ARG A 1 174 ? 6.239 -16.663 1.987 1.00 81.25 174 ARG A C 1
ATOM 1396 O O . ARG A 1 174 ? 5.477 -15.706 1.901 1.00 81.25 174 ARG A O 1
ATOM 1403 N N . SER A 1 175 ? 6.387 -17.537 0.989 1.00 87.50 175 SER A N 1
ATOM 1404 C CA . SER A 1 175 ? 5.558 -17.519 -0.227 1.00 87.50 175 SER A CA 1
ATOM 1405 C C . SER A 1 175 ? 4.093 -17.817 0.106 1.00 87.50 175 SER A C 1
ATOM 1407 O O . SER A 1 175 ? 3.810 -18.751 0.860 1.00 87.50 175 SER A O 1
ATOM 1409 N N . SER A 1 176 ? 3.166 -17.040 -0.448 1.00 90.44 176 SER A N 1
ATOM 1410 C CA . SER A 1 176 ? 1.738 -17.091 -0.106 1.00 90.44 176 SER A CA 1
ATOM 1411 C C . SER A 1 176 ? 0.884 -16.412 -1.190 1.00 90.44 176 SER A C 1
ATOM 1413 O O . SER A 1 176 ? 1.372 -16.140 -2.288 1.00 90.44 176 SER A O 1
ATOM 1415 N N . TYR A 1 177 ? -0.384 -16.122 -0.889 1.00 93.75 177 TYR A N 1
ATOM 1416 C CA . TYR A 1 177 ? -1.228 -15.238 -1.692 1.00 93.75 177 TYR A CA 1
ATOM 1417 C C . TYR A 1 177 ? -1.626 -14.014 -0.865 1.00 93.75 177 TYR A C 1
ATOM 1419 O O . TYR A 1 177 ? -2.088 -14.144 0.270 1.00 93.75 177 TYR A O 1
ATOM 1427 N N . LEU A 1 178 ? -1.465 -12.827 -1.442 1.00 95.31 178 LEU A N 1
ATOM 1428 C CA . LEU A 1 178 ? -1.906 -11.561 -0.865 1.00 95.31 178 LEU A CA 1
ATOM 1429 C C . LEU A 1 178 ? -3.362 -11.317 -1.258 1.00 95.31 178 LEU A C 1
ATOM 1431 O O . LEU A 1 178 ? -3.697 -11.341 -2.440 1.00 95.31 178 LEU A O 1
ATOM 1435 N N . THR A 1 179 ? -4.226 -11.064 -0.277 1.00 95.62 179 THR A N 1
ATOM 1436 C CA . THR A 1 179 ? -5.675 -10.949 -0.494 1.00 95.62 179 THR A CA 1
ATOM 1437 C C . THR A 1 179 ? -6.209 -9.568 -0.130 1.00 95.62 179 THR A C 1
ATOM 1439 O O . THR A 1 179 ? -5.965 -9.075 0.974 1.00 95.62 179 THR A O 1
ATOM 1442 N N . LEU A 1 180 ? -7.024 -8.985 -1.010 1.00 94.19 180 LEU A N 1
ATOM 1443 C CA . LEU A 1 180 ? -7.752 -7.736 -0.779 1.00 94.19 180 LEU A CA 1
ATOM 1444 C C . LEU A 1 180 ? -9.204 -7.867 -1.254 1.00 94.19 180 LEU A C 1
ATOM 1446 O O . LEU A 1 180 ? -9.467 -8.249 -2.391 1.00 94.19 180 LEU A O 1
ATOM 1450 N N . ARG A 1 181 ? -10.160 -7.473 -0.406 1.00 90.62 181 ARG A N 1
ATOM 1451 C CA . ARG A 1 181 ? -11.546 -7.214 -0.816 1.00 90.62 181 ARG A CA 1
ATOM 1452 C C . ARG A 1 181 ? -11.760 -5.708 -0.988 1.00 90.62 181 ARG A C 1
ATOM 1454 O O . ARG A 1 181 ? -11.682 -4.954 -0.020 1.00 90.62 181 ARG A O 1
ATOM 1461 N N . ARG A 1 182 ? -12.067 -5.277 -2.212 1.00 87.00 182 ARG A N 1
ATOM 1462 C CA . ARG A 1 182 ? -12.337 -3.882 -2.599 1.00 87.00 182 ARG A CA 1
ATOM 1463 C C . ARG A 1 182 ? -13.799 -3.796 -3.061 1.00 87.00 182 ARG A C 1
ATOM 1465 O O . ARG A 1 182 ? -14.121 -4.022 -4.223 1.00 87.00 182 ARG A O 1
ATOM 1472 N N . GLY A 1 183 ? -14.704 -3.550 -2.108 1.00 84.00 183 GLY A N 1
ATOM 1473 C CA . GLY A 1 183 ? -16.156 -3.576 -2.331 1.00 84.00 183 GLY A CA 1
ATOM 1474 C C . GLY A 1 183 ? -16.685 -4.987 -2.627 1.00 84.00 183 GLY A C 1
ATOM 1475 O O . GLY A 1 183 ? -16.536 -5.902 -1.809 1.00 84.00 183 GLY A O 1
ATOM 1476 N N . GLY A 1 184 ? -17.311 -5.156 -3.795 1.00 84.75 184 GLY A N 1
ATOM 1477 C CA . GLY A 1 184 ? -17.730 -6.463 -4.320 1.00 84.75 184 GLY A CA 1
ATOM 1478 C C . GLY A 1 184 ? -16.598 -7.275 -4.962 1.00 84.75 184 GLY A C 1
ATOM 1479 O O . GLY A 1 184 ? -16.753 -8.478 -5.149 1.00 84.75 184 GLY A O 1
ATOM 1480 N N . ARG A 1 185 ? -15.455 -6.649 -5.280 1.00 88.62 185 ARG A N 1
ATOM 1481 C CA . ARG A 1 185 ? -14.332 -7.307 -5.957 1.00 88.62 185 ARG A CA 1
ATOM 1482 C C . ARG A 1 185 ? -13.348 -7.914 -4.959 1.00 88.62 185 ARG A C 1
ATOM 1484 O O . ARG A 1 185 ? -12.999 -7.293 -3.954 1.00 88.62 185 ARG A O 1
ATOM 1491 N N . PHE A 1 186 ? -12.861 -9.105 -5.287 1.00 93.38 186 PHE A N 1
ATOM 1492 C CA . PHE A 1 186 ? -11.765 -9.780 -4.601 1.00 93.38 186 PHE A CA 1
ATOM 1493 C C . PHE A 1 186 ? -10.524 -9.760 -5.500 1.00 93.38 186 PHE A C 1
ATOM 1495 O O . PHE A 1 186 ? -10.628 -9.912 -6.716 1.00 93.38 186 PHE A O 1
ATOM 1502 N N . ILE A 1 187 ? -9.366 -9.527 -4.892 1.00 93.94 187 ILE A N 1
ATOM 1503 C CA . ILE A 1 187 ? -8.044 -9.454 -5.517 1.00 93.94 187 ILE A CA 1
ATOM 1504 C C . ILE A 1 187 ? -7.156 -10.455 -4.780 1.00 93.94 187 ILE A C 1
ATOM 1506 O O . ILE A 1 187 ? -7.135 -10.468 -3.545 1.00 93.94 187 ILE A O 1
ATOM 1510 N N . VAL A 1 188 ? -6.469 -11.308 -5.539 1.00 96.44 188 VAL A N 1
ATOM 1511 C CA . VAL A 1 188 ? -5.601 -12.377 -5.035 1.00 96.44 188 VAL A CA 1
ATOM 1512 C C . VAL A 1 188 ? -4.317 -12.353 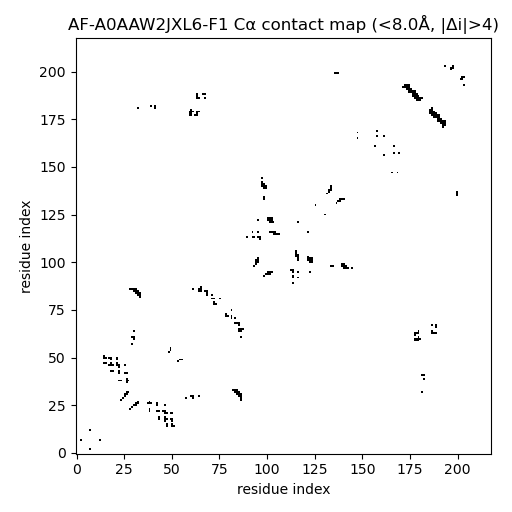-5.858 1.00 96.44 188 VAL A C 1
ATOM 1514 O O . VAL A 1 188 ? -4.332 -12.701 -7.034 1.00 96.44 188 VAL A O 1
ATOM 1517 N N . GLU A 1 189 ? -3.221 -11.914 -5.246 1.00 95.19 189 GLU A N 1
ATOM 1518 C CA . GLU A 1 189 ? -1.930 -11.699 -5.909 1.00 95.19 189 GLU A CA 1
ATOM 1519 C C . GLU A 1 189 ? -0.885 -12.711 -5.402 1.00 95.19 189 GLU A C 1
ATOM 1521 O O . GLU A 1 189 ? -0.782 -12.921 -4.188 1.00 95.19 189 GLU A O 1
ATOM 1526 N N . PRO A 1 190 ? -0.099 -13.365 -6.279 1.00 93.62 190 PRO A N 1
ATOM 1527 C CA . PRO A 1 190 ? 0.889 -14.358 -5.866 1.00 93.62 190 PRO A CA 1
ATOM 1528 C C . PRO A 1 190 ? 2.104 -13.695 -5.204 1.00 93.62 190 PRO A C 1
ATOM 1530 O O . PRO A 1 190 ? 2.798 -12.875 -5.807 1.00 93.62 190 PRO A O 1
ATOM 15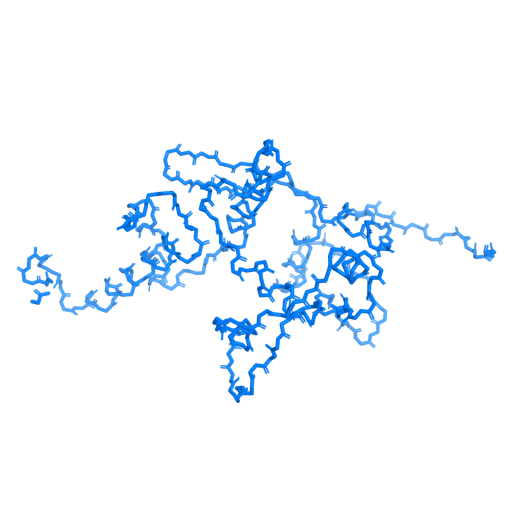33 N N . TYR A 1 191 ? 2.416 -14.097 -3.972 1.00 90.62 191 TYR A N 1
ATOM 1534 C CA . TYR A 1 191 ? 3.538 -13.563 -3.204 1.00 90.62 191 TYR A CA 1
ATOM 1535 C C . TYR A 1 191 ? 4.715 -14.536 -3.197 1.00 90.62 191 TYR A C 1
ATOM 1537 O O . TYR A 1 191 ? 4.600 -15.709 -2.838 1.00 90.62 191 TYR A O 1
ATOM 1545 N N . SER A 1 192 ? 5.877 -14.054 -3.629 1.00 87.50 192 SER A N 1
ATOM 1546 C CA . SER A 1 192 ? 7.108 -14.845 -3.738 1.00 87.50 192 SER A CA 1
ATOM 1547 C C . SER A 1 192 ? 8.333 -13.987 -3.397 1.00 87.50 192 SER A C 1
ATOM 1549 O O . SER A 1 192 ? 9.167 -13.732 -4.269 1.00 87.50 192 SER A O 1
ATOM 1551 N N . PRO A 1 193 ? 8.476 -13.542 -2.133 1.00 78.31 193 PRO A N 1
ATOM 1552 C CA . PRO A 1 193 ? 9.585 -12.683 -1.701 1.00 78.31 193 PRO A CA 1
ATOM 1553 C C . PRO A 1 193 ? 10.947 -13.353 -1.927 1.00 78.31 193 PRO A C 1
ATOM 1555 O O . PRO A 1 193 ? 11.901 -12.699 -2.336 1.00 78.31 193 PRO A O 1
ATOM 1558 N N . HIS A 1 194 ? 11.018 -14.680 -1.798 1.00 71.38 194 HIS A N 1
ATOM 1559 C CA . HIS A 1 194 ? 12.196 -15.482 -2.132 1.00 71.38 194 HIS A CA 1
ATOM 1560 C C . HIS A 1 194 ? 12.625 -15.357 -3.618 1.00 71.38 194 HIS A C 1
ATOM 1562 O O . HIS A 1 194 ? 13.801 -15.509 -3.945 1.00 71.38 194 HIS A O 1
ATOM 1568 N N . ARG A 1 195 ? 11.694 -15.093 -4.553 1.00 66.19 195 ARG A N 1
ATOM 1569 C CA . ARG A 1 195 ? 12.003 -14.863 -5.978 1.00 66.19 195 ARG A CA 1
ATOM 1570 C C . ARG A 1 195 ? 12.551 -13.454 -6.185 1.00 66.19 195 ARG A C 1
ATOM 1572 O O . ARG A 1 195 ? 13.526 -13.304 -6.910 1.00 66.19 195 ARG A O 1
ATOM 1579 N N . PHE A 1 196 ? 11.965 -12.463 -5.514 1.00 67.00 196 PHE A N 1
ATOM 1580 C CA . PHE A 1 196 ? 12.486 -11.097 -5.493 1.00 67.00 196 PHE A CA 1
ATOM 1581 C C . PHE A 1 196 ? 13.912 -11.068 -4.920 1.00 67.00 196 PHE A C 1
ATOM 1583 O O . PHE A 1 196 ? 14.811 -10.544 -5.563 1.00 67.00 196 PHE A O 1
ATOM 1590 N N . GLY A 1 197 ? 14.160 -11.732 -3.783 1.00 65.44 197 GLY A N 1
ATOM 1591 C CA . GLY A 1 197 ? 15.499 -11.864 -3.198 1.00 65.44 197 GLY A CA 1
ATOM 1592 C C . GLY A 1 197 ? 16.527 -12.441 -4.181 1.00 65.44 197 GLY A C 1
ATOM 1593 O O . GLY A 1 197 ? 17.571 -11.828 -4.413 1.00 65.44 197 GLY A O 1
ATOM 1594 N N . ARG A 1 198 ? 16.200 -13.557 -4.848 1.00 65.19 198 ARG A N 1
ATOM 1595 C CA . ARG A 1 198 ? 17.066 -14.156 -5.880 1.00 65.19 198 ARG A CA 1
ATOM 1596 C C . ARG A 1 198 ? 17.497 -13.168 -6.974 1.00 65.19 198 ARG A C 1
ATOM 1598 O O . ARG A 1 198 ? 18.632 -13.245 -7.431 1.00 65.19 198 ARG A O 1
ATOM 1605 N N . GLN A 1 199 ? 16.634 -12.231 -7.377 1.00 58.62 199 GLN A N 1
ATOM 1606 C CA . GLN A 1 199 ? 16.938 -11.252 -8.435 1.00 58.62 199 GLN A CA 1
ATOM 1607 C C . GLN A 1 199 ? 18.016 -10.222 -8.050 1.00 58.62 199 GLN A C 1
ATOM 1609 O O . GLN A 1 199 ? 18.577 -9.589 -8.942 1.00 58.62 199 GLN A O 1
ATOM 1614 N N . PHE A 1 200 ? 18.335 -10.079 -6.758 1.00 54.72 200 PHE A N 1
ATOM 1615 C CA . PHE A 1 200 ? 19.397 -9.198 -6.248 1.00 54.72 200 PHE A CA 1
ATOM 1616 C C . PHE A 1 200 ? 20.544 -9.977 -5.578 1.00 54.72 200 PHE A C 1
ATOM 1618 O O . PHE A 1 200 ? 21.337 -9.396 -4.842 1.00 54.72 200 PHE A O 1
ATOM 1625 N N . GLY A 1 201 ? 20.641 -11.290 -5.821 1.00 52.62 201 GLY A N 1
ATOM 1626 C CA . GLY A 1 201 ? 21.719 -12.135 -5.295 1.00 52.62 201 GLY A CA 1
ATOM 1627 C C . GLY A 1 201 ? 21.544 -12.598 -3.845 1.00 52.62 201 GLY A C 1
ATOM 1628 O O . GLY A 1 201 ? 22.471 -13.185 -3.291 1.00 52.62 201 GLY A O 1
ATOM 1629 N N . TYR A 1 202 ? 20.377 -12.390 -3.224 1.00 52.94 202 TYR A N 1
ATOM 1630 C CA . TYR A 1 202 ? 20.088 -13.013 -1.931 1.00 52.94 202 TYR A CA 1
ATOM 1631 C C . TYR A 1 202 ? 19.953 -14.528 -2.108 1.00 52.94 202 TYR A C 1
ATOM 1633 O O . TYR A 1 202 ? 19.158 -14.997 -2.930 1.00 52.94 202 TYR A O 1
ATOM 1641 N N . TYR A 1 203 ? 20.751 -15.281 -1.350 1.00 56.38 203 TYR A N 1
ATOM 1642 C CA . TYR A 1 203 ? 20.870 -16.724 -1.524 1.00 56.38 203 TYR A CA 1
ATOM 1643 C C . TYR A 1 203 ? 19.651 -17.513 -1.035 1.00 56.38 203 TYR A C 1
ATOM 1645 O O . TYR A 1 203 ? 18.785 -17.017 -0.315 1.00 56.38 203 TYR A O 1
ATOM 1653 N N . GLN A 1 204 ? 19.565 -18.748 -1.524 1.00 55.28 204 GLN A N 1
ATOM 1654 C CA . GLN A 1 204 ? 18.379 -19.587 -1.442 1.00 55.28 204 GLN A CA 1
ATOM 1655 C C . GLN A 1 204 ? 18.446 -20.554 -0.265 1.00 55.28 204 GLN A C 1
ATOM 1657 O O . GLN A 1 204 ? 18.969 -21.651 -0.424 1.00 55.28 204 GLN A O 1
ATOM 1662 N N . ASP A 1 205 ? 17.795 -20.203 0.838 1.00 43.06 205 ASP A N 1
ATOM 1663 C CA . ASP A 1 205 ? 17.306 -21.201 1.787 1.00 43.06 205 ASP A CA 1
ATOM 1664 C C . ASP A 1 205 ? 15.780 -21.237 1.739 1.00 43.06 205 ASP A C 1
ATOM 1666 O O . ASP A 1 205 ? 15.085 -20.295 2.128 1.00 43.06 205 ASP A O 1
ATOM 1670 N N . VAL A 1 206 ? 15.244 -22.348 1.233 1.00 48.56 206 VAL A N 1
ATOM 1671 C CA . VAL A 1 206 ? 13.843 -22.702 1.468 1.00 48.56 206 VAL A CA 1
ATOM 1672 C C . VAL A 1 206 ? 13.749 -23.130 2.938 1.00 48.56 206 VAL A C 1
ATOM 1674 O O . VAL A 1 206 ? 14.558 -23.960 3.355 1.00 48.56 206 VAL A O 1
ATOM 1677 N N . PRO A 1 207 ? 12.797 -22.617 3.742 1.00 45.69 207 PRO A N 1
ATOM 1678 C CA . PRO A 1 207 ? 12.623 -23.049 5.129 1.00 45.69 207 PRO A CA 1
ATOM 1679 C C . PRO A 1 207 ? 12.104 -24.498 5.166 1.00 45.69 207 PRO A C 1
ATOM 1681 O O . PRO A 1 207 ? 10.901 -24.747 5.204 1.00 45.69 207 PRO A O 1
ATOM 1684 N N . GLY A 1 208 ? 13.037 -25.449 5.081 1.00 38.94 208 GLY A N 1
ATOM 1685 C CA . GLY A 1 208 ? 12.776 -26.857 4.770 1.00 38.94 208 GLY A CA 1
ATOM 1686 C C . GLY A 1 208 ? 13.977 -27.772 5.036 1.00 38.94 208 GLY A C 1
ATOM 1687 O O . GLY A 1 208 ? 14.233 -28.678 4.255 1.00 38.94 208 GLY A O 1
ATOM 1688 N N . THR A 1 209 ? 14.675 -27.533 6.153 1.00 37.00 209 THR A N 1
ATOM 1689 C CA . THR A 1 209 ? 15.770 -28.360 6.708 1.00 37.00 209 THR A CA 1
ATOM 1690 C C . THR A 1 209 ? 17.108 -28.313 5.955 1.00 37.00 209 THR A C 1
ATOM 1692 O O . THR A 1 209 ? 17.276 -28.891 4.889 1.00 37.00 209 THR A O 1
ATOM 1695 N N . LEU A 1 210 ? 18.116 -27.714 6.600 1.00 35.56 210 LEU A N 1
ATOM 1696 C CA . LEU A 1 210 ? 19.526 -27.798 6.210 1.00 35.56 210 LEU A CA 1
ATOM 1697 C C . LEU A 1 210 ? 20.270 -28.805 7.095 1.00 35.56 210 LEU A C 1
ATOM 1699 O O . LEU A 1 210 ? 20.431 -28.559 8.293 1.00 35.56 210 LEU A O 1
ATOM 1703 N N . ASN A 1 211 ? 20.800 -29.865 6.486 1.00 32.44 211 ASN A N 1
ATOM 1704 C CA . ASN A 1 211 ? 21.982 -30.564 6.992 1.00 32.44 211 ASN A CA 1
ATOM 1705 C C . ASN A 1 211 ? 23.189 -30.050 6.200 1.00 32.44 211 ASN A C 1
ATOM 1707 O O . ASN A 1 211 ? 23.323 -30.349 5.016 1.00 32.44 211 ASN A O 1
ATOM 1711 N N . MET A 1 212 ? 24.051 -29.256 6.837 1.00 29.95 212 MET A N 1
ATOM 1712 C CA . MET A 1 212 ? 25.280 -28.772 6.205 1.00 29.95 212 MET A CA 1
ATOM 1713 C C . MET A 1 212 ? 26.376 -29.834 6.308 1.00 29.95 212 MET A C 1
ATOM 1715 O O . MET A 1 212 ? 26.948 -30.033 7.378 1.00 29.95 212 MET A O 1
ATOM 1719 N N . THR A 1 213 ? 26.713 -30.465 5.187 1.00 33.12 213 THR A N 1
ATOM 1720 C CA . THR A 1 213 ? 27.951 -31.239 5.029 1.00 33.12 213 THR A CA 1
ATOM 1721 C C . THR A 1 213 ? 28.618 -30.860 3.713 1.00 33.12 213 THR A C 1
ATOM 1723 O O . THR A 1 213 ? 27.961 -30.882 2.678 1.00 33.12 213 THR A O 1
ATOM 1726 N N . HIS A 1 214 ? 29.924 -30.581 3.783 1.00 31.33 214 HIS A N 1
ATOM 1727 C CA . HIS A 1 214 ? 30.824 -30.165 2.695 1.00 31.33 214 HIS A CA 1
ATOM 1728 C C . HIS A 1 214 ? 30.546 -28.747 2.148 1.00 31.33 214 HIS A C 1
ATOM 1730 O O . HIS A 1 214 ? 29.478 -28.471 1.621 1.00 31.33 214 HIS A O 1
ATOM 1736 N N . VAL A 1 215 ? 31.372 -27.735 2.450 1.00 31.91 215 VAL A N 1
ATOM 1737 C CA . VAL A 1 215 ? 32.822 -27.507 2.194 1.00 31.91 215 VAL A CA 1
ATOM 1738 C C . VAL A 1 215 ? 33.014 -26.676 0.923 1.00 31.91 215 VAL A C 1
ATOM 1740 O O . VAL A 1 215 ? 32.600 -27.064 -0.161 1.00 31.91 215 VAL A O 1
ATOM 1743 N N . TRP A 1 216 ? 33.659 -25.520 1.093 1.00 30.45 216 TRP A N 1
ATOM 1744 C CA . TRP A 1 216 ? 33.986 -24.573 0.031 1.00 30.45 216 TRP A CA 1
ATOM 1745 C C . TRP A 1 216 ? 35.200 -25.032 -0.778 1.00 30.45 216 TRP A C 1
ATOM 1747 O O . TRP A 1 216 ? 36.240 -25.322 -0.188 1.00 30.45 216 TRP A O 1
ATOM 1757 N N . LEU A 1 217 ? 35.110 -24.957 -2.107 1.00 26.83 217 LEU A N 1
ATOM 1758 C CA . LEU A 1 217 ? 36.261 -24.747 -2.985 1.00 26.83 217 LEU A CA 1
ATOM 1759 C C . LEU A 1 217 ? 35.865 -23.807 -4.134 1.00 26.83 217 LEU A C 1
ATOM 1761 O O . LEU A 1 217 ? 35.092 -24.205 -5.000 1.00 26.83 217 LEU A O 1
ATOM 1765 N N . LEU A 1 218 ? 36.455 -22.604 -4.096 1.00 34.28 218 LEU A N 1
ATOM 1766 C CA . LEU A 1 218 ? 36.533 -21.569 -5.143 1.00 34.28 218 LEU A CA 1
ATOM 1767 C C . LEU A 1 218 ? 35.193 -21.106 -5.755 1.00 34.28 218 LEU A C 1
ATOM 1769 O O . LEU A 1 218 ? 34.896 -21.473 -6.912 1.00 34.28 218 LEU A O 1
#

Organism: Sesamum radiatum (NCBI:txid300843)

pLDDT: mean 79.38, std 16.26, range [26.83, 96.94]

Secondary structure (DSSP, 8-state):
--GGGTT--TTTHHHHHHHHHHHHHIIIIIS--SSTT---GGGHHHHHHHHTT-----HHHHHHHHHHHHHHHHT-SSGGG------HHHHHHHHHHHH--BPPP---SS--GGGGG-STT-BPP--HHHHHHHHHT-TT---GGGS---SS------SS---HHHHHHHHHHS-EEEEEEETTEEEEEEE-HHHHHHHTT-----SS----------

Solvent-accessible surface area (backbone atoms only — not comparable to full-atom values): 13515 Å² total; per-residue (Å²): 127,83,48,88,82,63,75,63,53,81,83,55,45,63,47,52,52,44,15,53,51,40,22,44,44,42,29,67,53,56,52,29,52,74,60,78,96,52,74,57,73,74,36,46,66,57,15,43,43,42,48,72,67,46,86,75,85,56,63,47,36,36,50,20,39,42,51,53,40,52,50,55,34,74,73,38,99,52,50,95,70,62,88,65,48,37,44,55,66,58,54,53,34,48,42,33,76,28,52,61,46,33,53,72,56,94,66,83,84,94,69,70,81,50,65,40,52,68,60,89,84,27,62,58,88,68,54,79,68,52,47,50,45,51,68,69,62,51,76,66,46,59,74,70,81,82,54,89,85,62,101,56,98,74,87,88,69,94,79,87,76,58,53,77,66,58,44,52,48,52,62,66,56,48,67,49,72,23,52,29,74,64,77,93,46,77,47,79,36,85,40,47,48,63,57,58,37,46,75,70,70,47,78,92,76,74,98,74,82,87,82,92,72,87,84,91,80,138

Radius of gyration: 21.34 Å; Cα contacts (8 Å, |Δi|>4): 201; chains: 1; bounding box: 65×52×49 Å